Protein AF-A0A8J5JZ46-F1 (afdb_monomer_lite)

Sequence (317 aa):
ATTETTKSAGPQNNITETYVEKVLKADKGNDAQLTSWSIKDFTQKGDNYATVVTSVSVNFSLHGQNQSVSYVVKINPQRDLGKDFSDMFGAIFRKEAEFYEKIIPLLNSELTTLGLRQLRMAKWYYSFLEEGREMIFLEDLRPRGYQMFDRRKGMDVPHATLVLQELARMHAASRFLQARTPDQDLLDKFKTIKTDWLNCTDSGGQMFHNMISTHFSIAEELLHKVEGIVFSHNVTISISSKANQVLMWNSVYVLAALVGVAVADTIPYTPPRPSYNAPAPAGPAQYEFDWTMNDANSGNNYGHNEARTGYDTQGSY

InterPro domains:
  IPR004119 Ecdysteroid kinase-like [PF02958] (45-223)
  IPR011009 Protein kinase-like domain superfamily [SSF56112] (56-190)

Organism: Homarus americanus (NCBI:txid6706)

Radius of gyration: 27.36 Å; chains: 1; bounding box: 68×73×61 Å

Secondary structure (DSSP, 8-state):
--------SSGGGG--HHHHHHHHHHHH-TT-EEEEEEEEE---TTS-SSSEEEEEEEEEEETTEEEEEEEEEEE-------HHHHHHHHHHHHHHHHIIIIIHHHHHHHHHHTTPPPP--PPEEEEE--TT--EEEEE--GGGT-----TTS---HHHHHHHHHHHHHHHHHHHHHHHH-TTS-HHHHSHHHHS-TTSS-HHHHHHHHHHHHHHHHHHHHHHHTSTT----S--------S-----------TTHHHHHHHTS--S---PPP----PPPPSSS-EEEEEEEEEETTTTEEEEEEEEEETTEEEEE-

Foldseek 3Di:
DDPPAPPDPFLCNLDDPVVVLQLCCLPPNPQKDWDDKHKAADDDPPPDDQWRKTKMKTWIDHPNDIDIFMKIKTWGRLDPPDDLSLLLSLLVLVLVCCCQPPVQVQLQVLCVVVVHHGQPDWHWRDWDRDRSTTMTITHDCVVVVDDDDDPVVDDDPVVVVVVVVSVVSSVVSVVSSCVVCVVDDVCVVVVSVVCDQLRSGVVSNVVVVVVVVVVVVVVVVVVVVDPPDDDDDDPDPDDDDDDDDDDDDDDPDPVCVVVVVVVVPPDPDDDDDDDPPPPDPPDADWDWDKDWDDDPVVRDTDIKIWTDDRPDIDIDD

Structure (mmCIF, N/CA/C/O backbone):
data_AF-A0A8J5JZ46-F1
#
_entry.id   AF-A0A8J5JZ46-F1
#
loop_
_atom_site.group_PDB
_atom_site.id
_atom_site.type_symbol
_atom_site.label_atom_id
_atom_site.label_alt_id
_atom_site.label_comp_id
_atom_site.label_asym_id
_atom_site.label_entity_id
_atom_site.label_seq_id
_atom_site.pdbx_PDB_ins_code
_atom_site.Cartn_x
_atom_site.Cartn_y
_atom_site.Cartn_z
_atom_site.occupancy
_atom_site.B_iso_or_equiv
_atom_site.auth_seq_id
_atom_site.auth_comp_id
_atom_site.auth_asym_id
_atom_site.auth_atom_id
_atom_site.pdbx_PDB_model_num
ATOM 1 N N . ALA A 1 1 ? -16.448 2.159 29.495 1.00 32.72 1 ALA A N 1
ATOM 2 C CA . ALA A 1 1 ? -15.119 1.641 29.864 1.00 32.72 1 ALA A CA 1
ATOM 3 C C . ALA A 1 1 ? -14.096 2.467 29.107 1.00 32.72 1 ALA A C 1
ATOM 5 O O . ALA A 1 1 ? -14.179 2.546 27.891 1.00 32.72 1 ALA A O 1
ATOM 6 N N . THR A 1 2 ? -13.255 3.188 29.833 1.00 28.95 2 THR A N 1
ATOM 7 C CA . THR A 1 2 ? -12.208 4.068 29.307 1.00 28.95 2 THR A CA 1
ATOM 8 C C . THR A 1 2 ? -11.211 3.262 28.481 1.00 28.95 2 THR A C 1
ATOM 10 O O . THR A 1 2 ? -10.588 2.334 28.988 1.00 28.95 2 THR A O 1
ATOM 13 N N . THR A 1 3 ? -11.093 3.598 27.200 1.00 37.31 3 THR A N 1
ATOM 14 C CA . THR A 1 3 ? -10.086 3.086 26.270 1.00 37.31 3 THR A CA 1
ATOM 15 C C . THR A 1 3 ? -8.705 3.549 26.733 1.00 37.31 3 THR A C 1
ATOM 17 O O . THR A 1 3 ? -8.292 4.675 26.464 1.00 37.31 3 THR A O 1
ATOM 20 N N . GLU A 1 4 ? -7.977 2.687 27.445 1.00 35.16 4 GLU A N 1
ATOM 21 C CA . GLU A 1 4 ? -6.535 2.848 27.640 1.00 35.16 4 GLU A CA 1
ATOM 22 C C . GLU A 1 4 ? -5.838 2.647 26.292 1.00 35.16 4 GLU A C 1
ATOM 24 O O . GLU A 1 4 ? -5.424 1.558 25.903 1.00 35.16 4 GLU A O 1
ATOM 29 N N . THR A 1 5 ? -5.736 3.740 25.543 1.00 41.50 5 THR A N 1
ATOM 30 C CA . THR A 1 5 ? -4.749 3.879 24.481 1.00 41.50 5 THR A CA 1
ATOM 31 C C . THR A 1 5 ? -3.401 4.003 25.175 1.00 41.50 5 THR A C 1
ATOM 33 O O . THR A 1 5 ? -3.032 5.070 25.663 1.00 41.50 5 THR A O 1
ATOM 36 N N . THR A 1 6 ? -2.647 2.908 25.246 1.00 39.59 6 THR A N 1
ATOM 37 C CA . THR A 1 6 ? -1.201 2.980 25.463 1.00 39.59 6 THR A CA 1
ATOM 38 C C . THR A 1 6 ? -0.623 3.873 24.365 1.00 39.59 6 THR A C 1
ATOM 40 O O . THR A 1 6 ? -0.432 3.424 23.236 1.00 39.59 6 THR A O 1
ATOM 43 N N . LYS A 1 7 ? -0.430 5.164 24.667 1.00 40.19 7 LYS A N 1
ATOM 44 C CA . LYS A 1 7 ? 0.201 6.139 23.771 1.00 40.19 7 LYS A CA 1
ATOM 45 C C . LYS A 1 7 ? 1.630 5.678 23.514 1.00 40.19 7 LYS A C 1
ATOM 47 O O . LYS A 1 7 ? 2.512 5.891 24.342 1.00 40.19 7 LYS A O 1
ATOM 52 N N . SER A 1 8 ? 1.865 5.044 22.372 1.00 48.12 8 SER A N 1
ATOM 53 C CA . SER A 1 8 ? 3.215 4.814 21.866 1.00 48.12 8 SER A CA 1
ATOM 54 C C . SER A 1 8 ? 3.889 6.176 21.679 1.00 48.12 8 SER A C 1
ATOM 56 O O . SER A 1 8 ? 3.369 7.015 20.949 1.00 48.12 8 SER A O 1
ATOM 58 N N . ALA A 1 9 ? 5.022 6.457 22.316 1.00 57.00 9 ALA A N 1
ATOM 59 C CA . ALA A 1 9 ? 5.781 7.662 21.982 1.00 57.00 9 ALA A CA 1
ATOM 60 C C . ALA A 1 9 ? 6.294 7.535 20.530 1.00 57.00 9 ALA A C 1
ATOM 62 O O . ALA A 1 9 ? 7.138 6.688 20.254 1.00 57.00 9 ALA A O 1
ATOM 63 N N . GLY A 1 10 ? 5.756 8.319 19.586 1.00 78.25 10 GLY A N 1
ATOM 64 C CA . GLY A 1 10 ? 6.219 8.330 18.193 1.00 78.25 10 GLY A CA 1
ATOM 65 C C . GLY A 1 10 ? 5.134 8.618 17.144 1.00 78.25 10 GLY A C 1
ATOM 66 O O . GLY A 1 10 ? 3.977 8.860 17.501 1.00 78.25 10 GLY A O 1
ATOM 67 N N . PRO A 1 11 ? 5.483 8.552 15.841 1.00 85.81 11 PRO A N 1
ATOM 68 C CA . PRO A 1 11 ? 4.588 8.878 14.719 1.00 85.81 11 PRO A CA 1
ATOM 69 C C . PRO A 1 11 ? 3.286 8.067 14.667 1.00 85.81 11 PRO A C 1
ATOM 71 O O . PRO A 1 11 ? 2.311 8.483 14.046 1.00 85.81 11 PRO A O 1
ATOM 74 N N . GLN A 1 12 ? 3.249 6.918 15.347 1.00 87.81 12 GLN A N 1
ATOM 75 C CA . GLN A 1 12 ? 2.067 6.067 15.495 1.00 87.81 12 GLN A CA 1
ATOM 76 C C . GLN A 1 12 ? 0.886 6.783 16.177 1.00 87.81 12 GLN A C 1
ATOM 78 O O . GLN A 1 12 ? -0.260 6.456 15.881 1.00 87.81 12 GLN A O 1
ATOM 83 N N . ASN A 1 13 ? 1.137 7.816 16.994 1.00 86.50 13 ASN A N 1
ATOM 84 C CA . ASN A 1 13 ? 0.082 8.638 17.606 1.00 86.50 13 ASN A CA 1
ATOM 85 C C . ASN A 1 13 ? -0.760 9.426 16.592 1.00 86.50 13 ASN A C 1
ATOM 87 O O . ASN A 1 13 ? -1.822 9.929 16.949 1.00 86.50 13 ASN A O 1
ATOM 91 N N . ASN A 1 14 ? -0.304 9.547 15.340 1.00 89.38 14 ASN A N 1
ATOM 92 C CA . ASN A 1 14 ? -1.099 10.162 14.279 1.00 89.38 14 ASN A CA 1
ATOM 93 C C . ASN A 1 14 ? -2.264 9.261 13.830 1.00 89.38 14 ASN A C 1
ATOM 95 O O . ASN A 1 14 ? -3.203 9.750 13.200 1.00 89.38 14 ASN A O 1
ATOM 99 N N . ILE A 1 15 ? -2.238 7.962 14.153 1.00 93.44 15 ILE A N 1
ATOM 100 C CA . ILE A 1 15 ? -3.370 7.065 13.914 1.00 93.44 15 ILE A CA 1
ATOM 101 C C . ILE A 1 15 ? -4.465 7.408 14.925 1.00 93.44 15 ILE A C 1
ATOM 103 O O . ILE A 1 15 ? -4.274 7.290 16.133 1.00 93.44 15 ILE A O 1
ATOM 107 N N . THR A 1 16 ? -5.626 7.822 14.421 1.00 94.56 16 THR A N 1
ATOM 108 C CA . THR A 1 16 ? -6.795 8.178 15.231 1.00 94.56 16 THR A CA 1
ATOM 109 C C . THR A 1 16 ? -7.941 7.213 14.973 1.00 94.56 16 THR A C 1
ATOM 111 O O . THR A 1 16 ? -8.017 6.601 13.905 1.00 94.56 16 THR A O 1
ATOM 114 N N . GLU A 1 17 ? -8.870 7.128 15.925 1.00 96.69 17 GLU A N 1
ATOM 115 C CA . GLU A 1 17 ? -10.090 6.326 15.793 1.00 96.69 17 GLU A CA 1
ATOM 116 C C . GLU A 1 17 ? -10.862 6.667 14.514 1.00 96.69 17 GLU A C 1
ATOM 118 O O . GLU A 1 17 ? -11.233 5.774 13.761 1.00 96.69 17 GLU A O 1
ATOM 123 N N . THR A 1 18 ? -10.971 7.956 14.182 1.00 95.75 18 THR A N 1
ATOM 124 C CA . THR A 1 18 ? -11.605 8.438 12.949 1.00 95.75 18 THR A CA 1
ATOM 125 C C . THR A 1 18 ? -11.002 7.818 11.685 1.00 95.75 18 THR A C 1
ATOM 127 O O . THR A 1 18 ? -11.726 7.503 10.740 1.00 95.75 18 THR A O 1
ATOM 130 N N . TYR A 1 19 ? -9.677 7.645 11.626 1.00 95.38 19 TYR A N 1
ATOM 131 C CA . TYR A 1 19 ? -9.030 7.001 10.478 1.00 95.38 19 TYR A CA 1
ATOM 132 C C . TYR A 1 19 ? -9.268 5.492 10.468 1.00 95.38 19 TYR A C 1
ATOM 134 O O . TYR A 1 19 ? -9.527 4.927 9.406 1.00 95.38 19 TYR A O 1
ATOM 142 N N . VAL A 1 20 ? -9.247 4.854 11.639 1.00 97.62 20 VAL A N 1
ATOM 143 C CA . VAL A 1 20 ? -9.544 3.423 11.780 1.00 97.62 20 VAL A CA 1
ATOM 144 C C . VAL A 1 20 ? -10.981 3.113 11.354 1.00 97.62 20 VAL A C 1
ATOM 146 O O . VAL A 1 20 ? -11.198 2.159 10.613 1.00 97.62 20 VAL A O 1
ATOM 149 N N . GLU A 1 21 ? -11.953 3.943 11.731 1.00 97.50 21 GLU A N 1
ATOM 150 C CA . GLU A 1 21 ? -13.345 3.801 11.294 1.00 97.50 21 GLU A CA 1
ATOM 151 C C . GLU A 1 21 ? -13.505 3.951 9.779 1.00 97.50 21 GLU A C 1
ATOM 153 O O . GLU A 1 21 ? -14.232 3.175 9.158 1.00 97.50 21 GLU A O 1
ATOM 158 N N . LYS A 1 22 ? -12.825 4.929 9.164 1.00 96.94 22 LYS A N 1
ATOM 159 C CA . LYS A 1 22 ? -12.844 5.108 7.702 1.00 96.94 22 LYS A CA 1
ATOM 160 C C . LYS A 1 22 ? -12.320 3.867 6.983 1.00 96.94 22 LYS A C 1
ATOM 162 O O . LYS A 1 22 ? -12.952 3.402 6.040 1.00 96.94 22 LYS A O 1
ATOM 167 N N . VAL A 1 23 ? -11.196 3.327 7.450 1.00 97.94 23 VAL A N 1
ATOM 168 C CA . VAL A 1 23 ? -10.578 2.110 6.904 1.00 97.94 23 VAL A CA 1
ATOM 169 C C . VAL A 1 23 ? -11.498 0.905 7.082 1.00 97.94 23 VAL A C 1
ATOM 171 O O . VAL A 1 23 ? -11.728 0.168 6.126 1.00 97.94 23 VAL A O 1
ATOM 174 N N . LEU A 1 24 ? -12.079 0.740 8.273 1.00 98.31 24 LEU A N 1
ATOM 175 C CA . LEU A 1 24 ? -13.012 -0.344 8.559 1.00 98.31 24 LEU A CA 1
ATOM 176 C C . LEU A 1 24 ? -14.225 -0.300 7.623 1.00 98.31 24 LEU A C 1
ATOM 178 O O . LEU A 1 24 ? -14.598 -1.326 7.060 1.00 98.31 24 LEU A O 1
ATOM 182 N N . LYS A 1 25 ? -14.814 0.881 7.417 1.00 97.56 25 LYS A N 1
ATOM 183 C CA . LYS A 1 25 ? -15.958 1.051 6.509 1.00 97.56 25 LYS A CA 1
ATOM 184 C C . LYS A 1 25 ? -15.580 0.829 5.046 1.00 97.56 25 LYS A C 1
ATOM 186 O O . LYS A 1 25 ? -16.376 0.259 4.306 1.00 97.56 25 LYS A O 1
ATOM 191 N N . ALA A 1 26 ? -14.375 1.225 4.635 1.00 97.00 26 ALA A N 1
ATOM 192 C CA . ALA A 1 26 ? -13.868 0.957 3.289 1.00 97.00 26 ALA A CA 1
ATOM 193 C C . ALA A 1 26 ? -13.673 -0.549 3.022 1.00 97.00 26 ALA A C 1
ATOM 195 O O . ALA A 1 26 ? -13.920 -1.009 1.911 1.00 97.00 26 ALA A O 1
ATOM 196 N N . ASP A 1 27 ? -13.261 -1.322 4.031 1.00 97.56 27 ASP A N 1
ATOM 197 C CA . ASP A 1 27 ? -13.064 -2.775 3.930 1.00 97.56 27 ASP A CA 1
ATOM 198 C C . ASP A 1 27 ? -14.376 -3.570 4.072 1.00 97.56 27 ASP A C 1
ATOM 200 O O . ASP A 1 27 ? -14.673 -4.456 3.271 1.00 97.56 27 ASP A O 1
ATOM 204 N N . LYS A 1 28 ? -15.169 -3.271 5.106 1.00 97.38 28 LYS A N 1
ATOM 205 C CA . LYS A 1 28 ? -16.308 -4.097 5.546 1.00 97.38 28 LYS A CA 1
ATOM 206 C C . LYS A 1 28 ? -17.680 -3.519 5.205 1.00 97.38 28 LYS A C 1
ATOM 208 O O . LYS A 1 28 ? -18.679 -4.210 5.386 1.00 97.38 28 LYS A O 1
ATOM 213 N N . GLY A 1 29 ? -17.736 -2.292 4.694 1.00 97.00 29 GLY A N 1
ATOM 214 C CA . GLY A 1 29 ? -18.974 -1.570 4.410 1.00 97.00 29 GLY A CA 1
ATOM 215 C C . GLY A 1 29 ? -19.445 -0.689 5.571 1.00 97.00 29 GLY A C 1
ATOM 216 O O . GLY A 1 29 ? -18.937 -0.753 6.690 1.00 97.00 29 GLY A O 1
ATOM 217 N N . ASN A 1 30 ? -20.440 0.156 5.294 1.00 96.88 30 ASN A N 1
ATOM 218 C CA . ASN A 1 30 ? -20.913 1.185 6.230 1.00 96.88 30 ASN A CA 1
ATOM 219 C C . ASN A 1 30 ? -21.602 0.633 7.488 1.00 96.88 30 ASN A C 1
ATOM 221 O O . ASN A 1 30 ? -21.673 1.348 8.487 1.00 96.88 30 ASN A O 1
ATOM 225 N N . ASP A 1 31 ? -22.068 -0.616 7.447 1.00 96.94 31 ASP A N 1
ATOM 226 C CA . ASP A 1 31 ? -22.746 -1.282 8.564 1.00 96.94 31 ASP A CA 1
ATOM 227 C C . ASP A 1 31 ? -21.772 -1.815 9.628 1.00 96.94 31 ASP A C 1
ATOM 229 O O . ASP A 1 31 ? -22.198 -2.246 10.701 1.00 96.94 31 ASP A O 1
ATOM 233 N N . ALA A 1 32 ? -20.462 -1.789 9.353 1.00 97.75 32 ALA A N 1
ATOM 234 C CA . ALA A 1 32 ? -19.444 -2.183 10.315 1.00 97.75 32 ALA A CA 1
ATOM 235 C C . ALA A 1 32 ? -19.298 -1.125 11.420 1.00 97.75 32 ALA A C 1
ATOM 237 O O . ALA A 1 32 ? -19.001 0.045 11.163 1.00 97.75 32 ALA A O 1
ATOM 238 N N . GLN A 1 33 ? -19.474 -1.557 12.666 1.00 97.44 33 GLN A N 1
ATOM 239 C CA . GLN A 1 33 ? -19.392 -0.714 13.854 1.00 97.44 33 GLN A CA 1
ATOM 240 C C . GLN A 1 33 ? -18.111 -1.019 14.621 1.00 97.44 33 GLN A C 1
ATOM 242 O O . GLN A 1 33 ? -17.915 -2.135 15.105 1.00 97.44 33 GLN A O 1
ATOM 247 N N . LEU A 1 34 ? -17.235 -0.024 14.734 1.00 98.06 34 LEU A N 1
ATOM 248 C CA . LEU A 1 34 ? -16.011 -0.143 15.513 1.00 98.06 34 LEU A CA 1
ATOM 249 C C . LEU A 1 34 ? -16.352 -0.343 16.996 1.00 98.06 34 LEU A C 1
ATOM 251 O O . LEU A 1 34 ? -17.121 0.425 17.566 1.00 98.06 34 LEU A O 1
ATOM 255 N N . THR A 1 35 ? -15.774 -1.368 17.625 1.00 97.50 35 THR A N 1
ATOM 256 C CA . THR A 1 35 ? -15.951 -1.621 19.067 1.00 97.50 35 THR A CA 1
ATOM 257 C C . THR A 1 35 ? -14.688 -1.321 19.863 1.00 97.50 35 THR A C 1
ATOM 259 O O . THR A 1 35 ? -14.760 -0.798 20.972 1.00 97.50 35 THR A O 1
ATOM 262 N N . SER A 1 36 ? -13.518 -1.656 19.319 1.00 97.94 36 SER A N 1
ATOM 263 C CA . SER A 1 36 ? -12.219 -1.308 19.898 1.00 97.94 36 SER A CA 1
ATOM 264 C C . SER A 1 36 ? -11.111 -1.445 18.862 1.00 97.94 36 SER A C 1
ATOM 266 O O . SER A 1 36 ? -11.250 -2.163 17.871 1.00 97.94 36 SER A O 1
ATOM 268 N N . TRP A 1 37 ? -9.982 -0.784 19.099 1.00 97.94 37 TRP A N 1
ATOM 269 C CA . TRP A 1 37 ? -8.791 -0.932 18.274 1.00 97.94 37 TRP A CA 1
ATOM 270 C C . TRP A 1 37 ? -7.523 -0.740 19.103 1.00 97.94 37 TRP A C 1
ATOM 272 O O . TRP A 1 37 ? -7.545 -0.160 20.188 1.00 97.94 37 TRP A O 1
ATOM 282 N N . SER A 1 38 ? -6.407 -1.264 18.604 1.00 95.88 38 SER A N 1
ATOM 283 C CA . SER A 1 38 ? -5.092 -1.053 19.208 1.00 95.88 38 SER A CA 1
ATOM 284 C C . SER A 1 38 ? -3.993 -1.103 18.158 1.00 95.88 38 SER A C 1
ATOM 286 O O . SER A 1 38 ? -4.100 -1.819 17.161 1.00 95.88 38 SER A O 1
ATOM 288 N N . ILE A 1 39 ? -2.920 -0.361 18.407 1.00 94.00 39 ILE A N 1
ATOM 289 C CA . ILE A 1 39 ? -1.695 -0.433 17.616 1.00 94.00 39 ILE A CA 1
ATOM 290 C C . ILE A 1 39 ? -0.849 -1.590 18.155 1.00 94.00 39 ILE A C 1
ATOM 292 O O . ILE A 1 39 ? -0.747 -1.792 19.366 1.00 94.00 39 ILE A O 1
ATOM 296 N N . LYS A 1 40 ? -0.281 -2.379 17.247 1.00 89.75 40 LYS A N 1
ATOM 297 C CA . LYS A 1 40 ? 0.596 -3.512 17.528 1.00 89.75 40 LYS A CA 1
ATOM 298 C C . LYS A 1 40 ? 1.889 -3.328 16.755 1.00 89.75 40 LYS A C 1
ATOM 300 O O . LYS A 1 40 ? 1.852 -3.139 15.534 1.00 89.75 40 LYS A O 1
ATOM 305 N N . ASP A 1 41 ? 3.007 -3.456 17.460 1.00 80.12 41 ASP A N 1
ATOM 306 C CA . ASP A 1 41 ? 4.325 -3.454 16.840 1.00 80.12 41 ASP A CA 1
ATOM 307 C C . ASP A 1 41 ? 4.387 -4.495 15.722 1.00 80.12 41 ASP A C 1
ATOM 309 O O . ASP A 1 41 ? 3.960 -5.642 15.872 1.00 80.12 41 ASP A O 1
ATOM 313 N N . PHE A 1 42 ? 4.870 -4.053 14.564 1.00 76.62 42 PHE A N 1
ATOM 314 C CA . PHE A 1 42 ? 4.868 -4.850 13.340 1.00 76.62 42 PHE A CA 1
ATOM 315 C C . PHE A 1 42 ? 6.270 -5.270 12.917 1.00 76.62 42 PHE A C 1
ATOM 317 O O . PHE A 1 42 ? 6.442 -6.346 12.353 1.00 76.62 42 PHE A O 1
ATOM 324 N N . THR A 1 43 ? 7.267 -4.430 13.190 1.00 72.38 43 THR A N 1
ATOM 325 C CA . THR A 1 43 ? 8.633 -4.620 12.703 1.00 72.38 43 THR A CA 1
ATOM 326 C C . THR A 1 43 ? 9.663 -4.656 13.807 1.00 72.38 43 THR A C 1
ATOM 328 O O . THR A 1 43 ? 9.542 -3.951 14.807 1.00 72.38 43 THR A O 1
ATOM 331 N N . GLN A 1 44 ? 10.728 -5.409 13.565 1.00 71.25 44 GLN A N 1
ATOM 332 C CA . GLN A 1 44 ? 11.935 -5.414 14.370 1.00 71.25 44 GLN A CA 1
ATOM 333 C C . GLN A 1 44 ? 12.883 -4.289 13.938 1.00 71.25 44 GLN A C 1
ATOM 335 O O . GLN A 1 44 ? 12.757 -3.676 12.870 1.00 71.25 44 GLN A O 1
ATOM 340 N N . LYS A 1 45 ? 13.873 -4.002 14.791 1.00 65.06 45 LYS A N 1
ATOM 341 C CA . LYS A 1 45 ? 14.904 -3.006 14.494 1.00 65.06 45 LYS A CA 1
ATOM 342 C C . LYS A 1 45 ? 15.623 -3.376 13.193 1.00 65.06 45 LYS A C 1
ATOM 344 O O . LYS A 1 45 ? 16.300 -4.395 13.115 1.00 65.06 45 LYS A O 1
ATOM 349 N N . GLY A 1 46 ? 15.533 -2.486 12.207 1.00 64.19 46 GLY A N 1
ATOM 350 C CA . GLY A 1 46 ? 16.211 -2.625 10.922 1.00 64.19 46 GLY A CA 1
ATOM 351 C C . GLY A 1 46 ? 15.338 -3.143 9.782 1.00 64.19 46 GLY A C 1
ATOM 352 O O . GLY A 1 46 ? 15.819 -3.108 8.654 1.00 64.19 46 GLY A O 1
ATOM 353 N N . ASP A 1 47 ? 14.089 -3.556 10.011 1.00 65.81 47 ASP A N 1
ATOM 354 C CA . ASP A 1 47 ? 13.195 -4.003 8.926 1.00 65.81 47 ASP A CA 1
ATOM 355 C C . ASP A 1 47 ? 12.801 -2.852 7.991 1.00 65.81 47 ASP A C 1
ATOM 357 O O . ASP A 1 47 ? 12.689 -3.049 6.783 1.00 65.81 47 ASP A O 1
ATOM 361 N N . ASN A 1 48 ? 12.665 -1.637 8.534 1.00 69.75 48 ASN A N 1
ATOM 362 C CA . ASN A 1 48 ? 12.306 -0.445 7.773 1.00 69.75 48 ASN A CA 1
ATOM 363 C C . ASN A 1 48 ? 13.397 0.623 7.836 1.00 69.75 48 ASN A C 1
ATOM 365 O O . ASN A 1 48 ? 13.870 0.991 8.912 1.00 69.75 48 ASN A O 1
ATOM 369 N N . TYR A 1 49 ? 13.736 1.171 6.671 1.00 61.28 49 TYR A N 1
ATOM 370 C CA . TYR A 1 49 ? 14.727 2.241 6.535 1.00 61.28 49 TYR A CA 1
ATOM 371 C C . TYR A 1 49 ? 14.076 3.623 6.376 1.00 61.28 49 TYR A C 1
ATOM 373 O O . TYR A 1 49 ? 14.474 4.585 7.043 1.00 61.28 49 TYR A O 1
ATOM 381 N N . ALA A 1 50 ? 13.052 3.699 5.519 1.00 68.56 50 ALA A N 1
ATOM 382 C CA . ALA A 1 50 ? 12.432 4.947 5.081 1.00 68.56 50 ALA A CA 1
ATOM 383 C C . ALA A 1 50 ? 11.207 5.359 5.913 1.00 68.56 50 ALA A C 1
ATOM 385 O O . ALA A 1 50 ? 11.032 6.538 6.189 1.00 68.56 50 ALA A O 1
ATOM 386 N N . THR A 1 51 ? 10.368 4.415 6.336 1.00 80.12 51 THR A N 1
ATOM 387 C CA . THR A 1 51 ? 9.077 4.708 6.980 1.00 80.12 51 THR A CA 1
ATOM 388 C C . THR A 1 51 ? 8.927 3.963 8.297 1.00 80.12 51 THR A C 1
ATOM 390 O O . THR A 1 51 ? 9.598 2.959 8.530 1.00 80.12 51 THR A O 1
ATOM 393 N N . VAL A 1 52 ? 8.016 4.416 9.156 1.00 86.00 52 VAL A N 1
ATOM 394 C CA . VAL A 1 52 ? 7.543 3.593 10.275 1.00 86.00 52 VAL A CA 1
ATOM 395 C C . VAL A 1 52 ? 6.440 2.686 9.743 1.00 86.00 52 VAL A C 1
ATOM 397 O O . VAL A 1 52 ? 5.547 3.156 9.043 1.00 86.00 52 VAL A O 1
ATOM 400 N N . VAL A 1 53 ? 6.499 1.390 10.047 1.00 90.25 53 VAL A N 1
ATOM 401 C CA . VAL A 1 53 ? 5.438 0.439 9.695 1.00 90.25 53 VAL A CA 1
ATOM 402 C C . VAL A 1 53 ? 4.921 -0.195 10.974 1.00 90.25 53 VAL A C 1
ATOM 404 O O . VAL A 1 53 ? 5.702 -0.674 11.794 1.00 90.25 53 VAL A O 1
ATOM 407 N N . THR A 1 54 ? 3.608 -0.161 11.159 1.00 92.12 54 THR A N 1
ATOM 408 C CA . THR A 1 54 ? 2.923 -0.747 12.315 1.00 92.12 54 THR A CA 1
ATOM 409 C C . THR A 1 54 ? 1.697 -1.534 11.862 1.00 92.12 54 THR A C 1
ATOM 411 O O . THR A 1 54 ? 1.320 -1.475 10.690 1.00 92.12 54 THR A O 1
ATOM 414 N N . SER A 1 55 ? 1.069 -2.273 12.774 1.00 93.69 55 SER A N 1
ATOM 415 C CA . SER A 1 55 ? -0.226 -2.899 12.518 1.00 93.69 55 SER A CA 1
ATOM 416 C C . SER A 1 55 ? -1.293 -2.352 13.448 1.00 93.69 55 SER A C 1
ATOM 418 O O . SER A 1 55 ? -1.033 -2.050 14.607 1.00 93.69 55 SER A O 1
ATOM 420 N N . VAL A 1 56 ? -2.509 -2.222 12.935 1.00 96.62 56 VAL A N 1
ATOM 421 C CA . VAL A 1 56 ? -3.685 -1.824 13.704 1.00 96.62 56 VAL A CA 1
ATOM 422 C C . VAL A 1 56 ? -4.602 -3.031 13.785 1.00 96.62 56 VAL A C 1
ATOM 424 O O . VAL A 1 56 ? -5.032 -3.558 12.762 1.00 96.62 56 VAL A O 1
ATOM 427 N N . SER A 1 57 ? -4.864 -3.500 15.000 1.00 97.00 57 SER A N 1
ATOM 428 C CA . SER A 1 57 ? -5.847 -4.545 15.279 1.00 97.00 57 SER A CA 1
ATOM 429 C C . SER A 1 57 ? -7.183 -3.884 15.577 1.00 97.00 57 SER A C 1
ATOM 431 O O . SER A 1 57 ? -7.253 -3.030 16.460 1.00 97.00 57 SER A O 1
ATOM 433 N N . VAL A 1 58 ? -8.232 -4.296 14.876 1.00 98.31 58 VAL A N 1
ATOM 434 C CA . VAL A 1 58 ? -9.568 -3.701 14.939 1.00 98.31 58 VAL A CA 1
ATOM 435 C C . VAL A 1 58 ? -10.58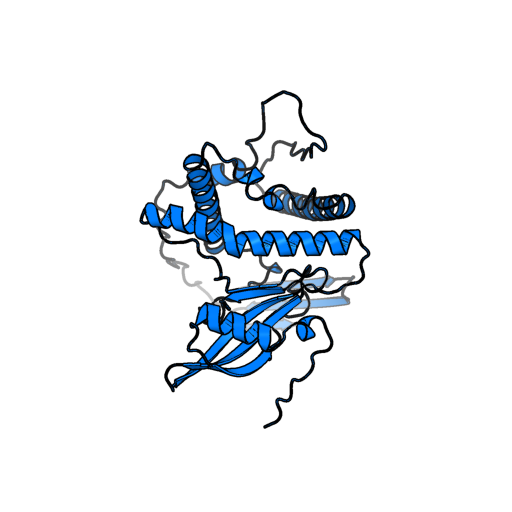3 -4.772 15.304 1.00 98.31 58 VAL A C 1
ATOM 437 O O . VAL A 1 58 ? -10.659 -5.802 14.638 1.00 98.31 58 VAL A O 1
ATOM 440 N N . ASN A 1 59 ? -11.377 -4.510 16.339 1.00 98.38 59 ASN A N 1
ATOM 441 C CA . ASN A 1 59 ? -12.540 -5.309 16.688 1.00 98.38 59 ASN A CA 1
ATOM 442 C C . ASN A 1 59 ? -13.822 -4.590 16.256 1.00 98.38 59 ASN A C 1
ATOM 444 O O . ASN A 1 59 ? -14.033 -3.398 16.483 1.00 98.38 59 ASN A O 1
ATOM 448 N N . PHE A 1 60 ? -14.640 -5.383 15.595 1.00 98.44 60 PHE A N 1
ATOM 449 C CA . PHE A 1 60 ? -15.872 -5.129 14.879 1.00 98.44 60 PHE A CA 1
ATOM 450 C C . PHE A 1 60 ? -17.195 -5.585 15.466 1.00 98.44 60 PHE A C 1
ATOM 452 O O . PHE A 1 60 ? -17.189 -6.673 16.032 1.00 98.44 60 PHE A O 1
ATOM 459 N N . SER A 1 61 ? -18.318 -4.923 15.204 1.00 97.88 61 SER A N 1
ATOM 460 C CA . SER A 1 61 ? -19.608 -5.611 15.054 1.00 97.88 61 SER A CA 1
ATOM 461 C C . SER A 1 61 ? -20.137 -5.411 13.635 1.00 97.88 61 SER A C 1
ATOM 463 O O . SER A 1 61 ? -20.124 -4.292 13.123 1.00 97.88 61 SER A O 1
ATOM 465 N N . LEU A 1 62 ? -20.578 -6.484 12.980 1.00 97.44 62 LEU A N 1
ATOM 466 C CA . LEU A 1 62 ? -21.221 -6.444 11.666 1.00 97.44 62 LEU A CA 1
ATOM 467 C C . LEU A 1 62 ? -22.403 -7.413 11.665 1.00 97.44 62 LEU A C 1
ATOM 469 O O . LEU A 1 62 ? -22.240 -8.596 11.960 1.00 97.44 62 LEU A O 1
ATOM 473 N N . HIS A 1 63 ? -23.602 -6.906 11.370 1.00 95.19 63 HIS A N 1
ATOM 474 C CA . HIS A 1 63 ? -24.854 -7.678 11.425 1.00 95.19 63 HIS A CA 1
ATOM 475 C C . HIS A 1 63 ? -25.056 -8.427 12.760 1.00 95.19 63 HIS A C 1
ATOM 477 O O . HIS A 1 63 ? -25.502 -9.573 12.791 1.00 95.19 63 HIS A O 1
ATOM 483 N N . GLY A 1 64 ? -24.684 -7.785 13.873 1.00 92.00 64 GLY A N 1
ATOM 484 C CA . GLY A 1 64 ? -24.790 -8.354 15.220 1.00 92.00 64 GLY A CA 1
ATOM 485 C C . GLY A 1 64 ? -23.719 -9.394 15.570 1.00 92.00 64 GLY A C 1
ATOM 486 O O . GLY A 1 64 ? -23.766 -9.955 16.662 1.00 92.00 64 GLY A O 1
ATOM 487 N N . GLN A 1 65 ? -22.755 -9.655 14.681 1.00 96.69 65 GLN A N 1
ATOM 488 C CA . GLN A 1 65 ? -21.638 -10.561 14.938 1.00 96.69 65 GLN A CA 1
ATOM 489 C C . GLN A 1 65 ? -20.358 -9.791 15.234 1.00 96.69 65 GLN A C 1
ATOM 491 O O . GLN A 1 65 ? -19.956 -8.916 14.466 1.00 96.69 65 GLN A O 1
ATOM 496 N N . ASN A 1 66 ? -19.682 -10.178 16.314 1.00 97.44 66 ASN A N 1
ATOM 497 C CA . ASN A 1 66 ? -18.379 -9.624 16.649 1.00 97.44 66 ASN A CA 1
ATOM 498 C C . ASN A 1 66 ? -17.286 -10.273 15.797 1.00 97.44 66 ASN A C 1
ATOM 500 O O . ASN A 1 66 ? -17.200 -11.498 15.711 1.00 97.44 66 ASN A O 1
ATOM 504 N N . GLN A 1 67 ? -16.444 -9.447 15.184 1.00 97.88 67 GLN A N 1
ATOM 505 C CA . GLN A 1 67 ? -15.365 -9.876 14.293 1.00 97.88 67 GLN A CA 1
ATOM 506 C C . GLN A 1 67 ? -14.084 -9.095 14.582 1.00 97.88 67 GLN A C 1
ATOM 508 O O . GLN A 1 67 ? -14.105 -8.085 15.284 1.00 97.88 67 GLN A O 1
ATOM 513 N N . SER A 1 68 ? -12.960 -9.546 14.029 1.00 97.19 68 SER A N 1
ATOM 514 C CA . SER A 1 68 ? -11.693 -8.826 14.107 1.00 97.19 68 SER A CA 1
ATOM 515 C C . SER A 1 68 ? -10.964 -8.827 12.767 1.00 97.19 68 SER A C 1
ATOM 517 O O . SER A 1 68 ? -11.131 -9.719 11.935 1.00 97.19 68 SER A O 1
ATOM 519 N N . VAL A 1 69 ? -10.175 -7.783 12.541 1.00 97.81 69 VAL A N 1
ATOM 520 C CA . VAL A 1 69 ? -9.348 -7.603 11.346 1.00 97.81 69 VAL A CA 1
ATOM 521 C C . VAL A 1 69 ? -8.082 -6.841 11.723 1.00 97.81 69 VAL A C 1
ATOM 523 O O . VAL A 1 69 ? -8.071 -6.080 12.692 1.00 97.81 69 VAL A O 1
ATOM 526 N N . SER A 1 70 ? -6.999 -7.058 10.978 1.00 97.00 70 SER A N 1
ATOM 527 C CA . SER A 1 70 ? -5.774 -6.279 11.127 1.00 97.00 70 SER A CA 1
ATOM 528 C C . SER A 1 70 ? -5.402 -5.582 9.825 1.00 97.00 70 SER A C 1
ATOM 530 O O . SER A 1 70 ? -5.582 -6.130 8.737 1.00 97.00 70 SER A O 1
ATOM 532 N N . TYR A 1 71 ? -4.876 -4.368 9.962 1.00 97.69 71 TYR A N 1
ATOM 533 C CA . TYR A 1 71 ? -4.378 -3.540 8.873 1.00 97.69 71 TYR A CA 1
ATOM 534 C C . TYR A 1 71 ? -2.906 -3.219 9.098 1.00 97.69 71 TYR A C 1
ATOM 536 O O . TYR A 1 71 ? -2.485 -3.011 10.237 1.00 97.69 71 TYR A O 1
ATOM 544 N N . VAL A 1 72 ? -2.131 -3.131 8.021 1.00 96.44 72 VAL A N 1
ATOM 545 C CA . VAL A 1 72 ? -0.755 -2.620 8.058 1.00 96.44 72 VAL A CA 1
ATOM 546 C C . VAL A 1 72 ? -0.780 -1.140 7.719 1.00 96.44 72 VAL A C 1
ATOM 548 O O . VAL A 1 72 ? -1.441 -0.729 6.769 1.00 96.44 72 VAL A O 1
ATOM 551 N N . VAL A 1 73 ? -0.052 -0.335 8.487 1.00 96.00 73 VAL A N 1
ATOM 552 C CA . VAL A 1 73 ? 0.002 1.115 8.304 1.00 96.00 73 VAL A CA 1
ATOM 553 C C . VAL A 1 73 ? 1.441 1.543 8.097 1.00 96.00 73 VAL A C 1
ATOM 555 O O . VAL A 1 73 ? 2.287 1.345 8.971 1.00 96.00 73 VAL A O 1
ATOM 558 N N . LYS A 1 74 ? 1.712 2.150 6.943 1.00 94.81 74 LYS A N 1
ATOM 559 C CA . LYS A 1 74 ? 2.956 2.883 6.690 1.00 94.81 74 LYS A CA 1
ATOM 560 C C . LYS A 1 74 ? 2.754 4.328 7.114 1.00 94.81 74 LYS A C 1
ATOM 562 O O . LYS A 1 74 ? 1.749 4.916 6.738 1.00 94.81 74 LYS A O 1
ATOM 567 N N . ILE A 1 75 ? 3.687 4.884 7.877 1.00 92.31 75 ILE A N 1
ATOM 568 C CA . ILE A 1 75 ? 3.578 6.209 8.497 1.00 92.31 75 ILE A CA 1
ATOM 569 C C . ILE A 1 75 ? 4.857 6.994 8.216 1.00 92.31 75 ILE A C 1
ATOM 571 O O . ILE A 1 75 ? 5.964 6.440 8.303 1.00 92.31 75 ILE A O 1
ATOM 575 N N . ASN A 1 76 ? 4.709 8.281 7.895 1.00 90.88 76 ASN A N 1
ATOM 576 C CA . ASN A 1 76 ? 5.833 9.202 7.818 1.00 90.88 76 ASN A CA 1
ATOM 577 C C . ASN A 1 76 ? 6.619 9.140 9.142 1.00 90.88 76 ASN A C 1
ATOM 579 O O . ASN A 1 76 ? 6.024 9.229 10.219 1.00 90.88 76 ASN A O 1
ATOM 583 N N . PRO A 1 77 ? 7.948 8.950 9.105 1.00 85.38 77 PRO A N 1
ATOM 584 C CA . PRO A 1 77 ? 8.732 8.790 10.321 1.00 85.38 77 PRO A CA 1
ATOM 585 C C . PRO A 1 77 ? 8.896 10.091 11.130 1.00 85.38 77 PRO A C 1
ATOM 587 O O . PRO A 1 77 ? 9.466 10.030 12.216 1.00 85.38 77 PRO A O 1
ATOM 590 N N . GLN A 1 78 ? 8.431 11.240 10.620 1.00 85.81 78 GLN A N 1
ATOM 591 C CA . GLN A 1 78 ? 8.515 12.573 11.236 1.00 85.81 78 GLN A CA 1
ATOM 592 C C . GLN A 1 78 ? 9.934 12.930 11.701 1.00 85.81 78 GLN A C 1
ATOM 594 O O . GLN A 1 78 ? 10.131 13.538 12.752 1.00 85.81 78 GLN A O 1
ATOM 599 N N . ARG A 1 79 ? 10.944 12.498 10.936 1.00 80.38 79 ARG A N 1
ATOM 600 C CA . ARG A 1 79 ? 12.346 12.792 11.240 1.00 80.38 79 ARG A CA 1
ATOM 601 C C . ARG A 1 79 ? 12.663 14.214 10.799 1.00 80.38 79 ARG A C 1
ATOM 603 O O . ARG A 1 79 ? 12.394 14.570 9.655 1.00 80.38 79 ARG A O 1
ATOM 610 N N . ASP A 1 80 ? 13.302 14.973 11.677 1.00 79.19 80 ASP A N 1
ATOM 611 C CA . ASP A 1 80 ? 13.875 16.266 11.321 1.00 79.19 80 ASP A CA 1
ATOM 612 C C . ASP A 1 80 ? 15.207 16.049 10.588 1.00 79.19 80 ASP A C 1
ATOM 614 O O . ASP A 1 80 ? 16.261 15.869 11.197 1.00 79.19 80 ASP A O 1
ATOM 618 N N . LEU A 1 81 ? 15.126 15.940 9.262 1.00 76.94 81 LEU A N 1
ATOM 619 C CA . LEU A 1 81 ? 16.268 15.739 8.361 1.00 76.94 81 LEU A CA 1
ATOM 620 C C . LEU A 1 81 ? 16.453 16.930 7.407 1.00 76.94 81 LEU A C 1
ATOM 622 O O . LEU A 1 81 ? 17.176 16.827 6.418 1.00 76.94 81 LEU A O 1
ATOM 626 N N . GLY A 1 82 ? 15.793 18.056 7.688 1.00 82.00 82 GLY A N 1
ATOM 627 C CA . GLY A 1 82 ? 15.728 19.207 6.792 1.00 82.00 82 GLY A CA 1
ATOM 628 C C . GLY A 1 82 ? 14.651 19.092 5.706 1.00 82.00 82 GLY A C 1
ATOM 629 O O . GLY A 1 82 ? 14.045 18.039 5.481 1.00 82.00 82 GLY A O 1
ATOM 630 N N . LYS A 1 83 ? 14.401 20.221 5.032 1.00 81.81 83 LYS A N 1
ATOM 631 C CA . LYS A 1 83 ? 13.276 20.388 4.102 1.00 81.81 83 LYS A CA 1
ATOM 632 C C . LYS A 1 83 ? 13.332 19.422 2.915 1.00 81.81 83 LYS A C 1
ATOM 634 O O . LYS A 1 83 ? 12.329 18.784 2.625 1.00 81.81 83 LYS A O 1
ATOM 639 N N . ASP A 1 84 ? 14.493 19.253 2.285 1.00 78.75 84 ASP A N 1
ATOM 640 C CA . ASP A 1 84 ? 14.624 18.413 1.084 1.00 78.75 84 ASP A CA 1
ATOM 641 C C . ASP A 1 84 ? 14.292 16.939 1.356 1.00 78.75 84 ASP A C 1
ATOM 643 O O . ASP A 1 84 ? 13.683 16.264 0.524 1.00 78.75 84 ASP A O 1
ATOM 647 N N . PHE A 1 85 ? 14.645 16.438 2.544 1.00 78.00 85 PHE A N 1
ATOM 648 C CA . PHE A 1 85 ? 14.277 15.091 2.978 1.00 78.00 85 PHE A CA 1
ATOM 649 C C . PHE A 1 85 ? 12.785 14.982 3.290 1.00 78.00 85 PHE A C 1
ATOM 651 O O . PHE A 1 85 ? 12.161 13.992 2.913 1.00 78.00 85 PHE A O 1
ATOM 658 N N . SER A 1 86 ? 12.205 15.989 3.949 1.00 82.19 86 SER A N 1
ATOM 659 C CA . SER A 1 86 ? 10.760 16.046 4.200 1.00 82.19 86 SER A CA 1
ATOM 660 C C . SER A 1 86 ? 9.966 16.034 2.889 1.00 82.19 86 SER A C 1
ATOM 662 O O . SER A 1 86 ? 9.072 15.202 2.716 1.00 82.19 86 SER A O 1
ATOM 664 N N . ASP A 1 87 ? 10.357 16.873 1.925 1.00 82.12 87 ASP A N 1
ATOM 665 C CA . ASP A 1 87 ? 9.758 16.946 0.589 1.00 82.12 87 ASP A CA 1
ATOM 666 C C . ASP A 1 87 ? 9.871 15.597 -0.144 1.00 82.12 87 ASP A C 1
ATOM 668 O O . ASP A 1 87 ? 8.903 15.131 -0.757 1.00 82.12 87 ASP A O 1
ATOM 672 N N . MET A 1 88 ? 11.028 14.929 -0.038 1.00 79.50 88 MET A N 1
ATOM 673 C CA . MET A 1 88 ? 11.252 13.592 -0.590 1.00 79.50 88 MET A CA 1
ATOM 674 C C . MET A 1 88 ? 10.302 12.554 0.026 1.00 79.50 88 MET A C 1
ATOM 676 O O . MET A 1 88 ? 9.651 11.817 -0.717 1.00 79.50 88 MET A O 1
ATOM 680 N N . PHE A 1 89 ? 10.177 12.488 1.356 1.00 80.88 89 PHE A N 1
ATOM 681 C CA . PHE A 1 89 ? 9.240 11.562 2.005 1.00 80.88 89 PHE A CA 1
ATOM 682 C C . PHE A 1 89 ? 7.794 11.849 1.593 1.00 80.88 89 PHE A C 1
ATOM 684 O O . PHE A 1 89 ? 7.079 10.923 1.206 1.00 80.88 89 PHE A O 1
ATOM 691 N N . GLY A 1 90 ? 7.385 13.119 1.569 1.00 85.56 90 GLY A N 1
ATOM 692 C CA . GLY A 1 90 ? 6.057 13.512 1.101 1.00 85.56 90 GLY A CA 1
ATOM 693 C C . GLY A 1 90 ? 5.801 13.121 -0.361 1.00 85.56 90 GLY A C 1
ATOM 694 O O . GLY A 1 90 ? 4.695 12.711 -0.720 1.00 85.56 90 GLY A O 1
ATOM 695 N N . ALA A 1 91 ? 6.807 13.198 -1.238 1.00 84.44 91 ALA A N 1
ATOM 696 C CA . ALA A 1 91 ? 6.699 12.718 -2.618 1.00 84.44 91 ALA A CA 1
ATOM 697 C C . ALA A 1 91 ? 6.529 11.189 -2.693 1.00 84.44 91 ALA A C 1
ATOM 699 O O . ALA A 1 91 ? 5.666 10.710 -3.431 1.00 84.44 91 ALA A O 1
ATOM 700 N N . ILE A 1 92 ? 7.289 10.429 -1.897 1.00 85.25 92 ILE A N 1
ATOM 701 C CA . ILE A 1 92 ? 7.213 8.959 -1.844 1.00 85.25 92 ILE A CA 1
ATOM 702 C C . ILE A 1 92 ? 5.821 8.501 -1.395 1.00 85.25 92 ILE A C 1
ATOM 704 O O . ILE A 1 92 ? 5.210 7.669 -2.064 1.00 85.25 92 ILE A O 1
ATOM 708 N N . PHE A 1 93 ? 5.288 9.076 -0.313 1.00 90.81 93 PHE A N 1
ATOM 709 C CA . PHE A 1 93 ? 3.958 8.722 0.193 1.00 90.81 93 PHE A CA 1
ATOM 710 C C . PHE A 1 93 ? 2.849 9.047 -0.808 1.00 90.81 93 PHE A C 1
ATOM 712 O O . PHE A 1 93 ? 1.968 8.219 -1.035 1.00 90.81 93 PHE A O 1
ATOM 719 N N . ARG A 1 94 ? 2.901 10.221 -1.450 1.00 90.75 94 ARG A N 1
ATOM 720 C CA . ARG A 1 94 ? 1.922 10.597 -2.484 1.00 90.75 94 ARG A CA 1
ATOM 721 C C . ARG A 1 94 ? 1.971 9.658 -3.687 1.00 90.75 94 ARG A C 1
ATOM 723 O O . ARG A 1 94 ? 0.920 9.270 -4.188 1.00 90.75 94 ARG A O 1
ATOM 730 N N . LYS A 1 95 ? 3.172 9.267 -4.122 1.00 90.56 95 LYS A N 1
ATOM 731 C CA . LYS A 1 95 ? 3.364 8.324 -5.231 1.00 90.56 95 LYS A CA 1
ATOM 732 C C . LYS A 1 95 ? 2.847 6.930 -4.883 1.00 90.56 95 LYS A C 1
ATOM 734 O O . LYS A 1 95 ? 2.133 6.331 -5.682 1.00 90.56 95 LYS A O 1
ATOM 739 N N . GLU A 1 96 ? 3.170 6.425 -3.693 1.00 93.00 96 GLU A N 1
ATOM 740 C CA . GLU A 1 96 ? 2.688 5.120 -3.235 1.00 93.00 96 GLU A CA 1
ATOM 741 C C . GLU A 1 96 ? 1.158 5.108 -3.089 1.00 93.00 96 GLU A C 1
ATOM 743 O O . GLU A 1 96 ? 0.505 4.185 -3.576 1.00 93.00 96 GLU A O 1
ATOM 748 N N . ALA A 1 97 ? 0.572 6.153 -2.501 1.00 94.50 97 ALA A N 1
ATOM 749 C CA . ALA A 1 97 ? -0.876 6.289 -2.388 1.00 94.50 97 ALA A CA 1
ATOM 750 C C . ALA A 1 97 ? -1.561 6.336 -3.762 1.00 94.50 97 ALA A C 1
ATOM 752 O O . ALA A 1 97 ? -2.480 5.560 -3.999 1.00 94.50 97 ALA A O 1
ATOM 753 N N . GLU A 1 98 ? -1.082 7.168 -4.697 1.00 94.19 98 GLU A N 1
ATOM 754 C CA . GLU A 1 98 ? -1.653 7.246 -6.049 1.00 94.19 98 GLU A CA 1
ATOM 755 C C . GLU A 1 98 ? -1.530 5.915 -6.809 1.00 94.19 98 GLU A C 1
ATOM 757 O O . GLU A 1 98 ? -2.449 5.523 -7.537 1.00 94.19 98 GLU A O 1
ATOM 762 N N . PHE A 1 99 ? -0.432 5.184 -6.601 1.00 94.44 99 PHE A N 1
ATOM 763 C CA . PHE A 1 99 ? -0.249 3.863 -7.187 1.00 94.44 99 PHE A CA 1
ATOM 764 C C . PHE A 1 99 ? -1.316 2.872 -6.727 1.00 94.44 99 PHE A C 1
ATOM 766 O O . PHE A 1 99 ? -1.983 2.254 -7.560 1.00 94.44 99 PHE A O 1
ATOM 773 N N . TYR A 1 100 ? -1.513 2.749 -5.418 1.00 96.31 100 TYR A N 1
ATOM 774 C CA . TYR A 1 100 ? -2.497 1.828 -4.864 1.00 96.31 100 TYR A CA 1
ATOM 775 C C . TYR A 1 100 ? -3.945 2.262 -5.120 1.00 96.31 100 TYR A C 1
ATOM 777 O O . TYR A 1 100 ? -4.766 1.433 -5.507 1.00 96.31 100 TYR A O 1
ATOM 785 N N . GLU A 1 101 ? -4.256 3.541 -4.917 1.00 95.44 101 GLU A N 1
ATOM 786 C CA . GLU A 1 101 ? -5.617 4.079 -4.997 1.00 95.44 101 GLU A CA 1
ATOM 787 C C . GLU A 1 101 ? -6.126 4.152 -6.438 1.00 95.44 101 GLU A C 1
ATOM 789 O O . GLU A 1 101 ? -7.285 3.836 -6.701 1.00 95.44 101 GLU A O 1
ATOM 794 N N . LYS A 1 102 ? -5.282 4.584 -7.385 1.00 94.75 102 LYS A N 1
ATOM 795 C CA . LYS A 1 102 ? -5.734 4.924 -8.744 1.00 94.75 102 LYS A CA 1
ATOM 796 C C . LYS A 1 102 ? -5.173 3.996 -9.809 1.00 94.75 102 LYS A C 1
ATOM 798 O O . LYS A 1 102 ? -5.911 3.574 -10.697 1.00 94.75 102 LYS A O 1
ATOM 803 N N . ILE A 1 103 ? -3.881 3.679 -9.752 1.00 94.94 103 ILE A N 1
ATOM 804 C CA . ILE A 1 103 ? -3.207 2.960 -10.844 1.00 94.94 103 ILE A CA 1
ATOM 805 C C . ILE A 1 103 ? -3.533 1.465 -10.795 1.00 94.94 103 ILE A C 1
ATOM 807 O O . ILE A 1 103 ? -3.963 0.908 -11.804 1.00 94.94 103 ILE A O 1
ATOM 811 N N . ILE A 1 104 ? -3.387 0.812 -9.638 1.00 96.19 104 ILE A N 1
ATOM 812 C CA . ILE A 1 104 ? -3.664 -0.624 -9.488 1.00 96.19 104 ILE A CA 1
ATOM 813 C C . ILE A 1 104 ? -5.084 -1.005 -9.949 1.00 96.19 104 ILE A C 1
ATOM 815 O O . ILE A 1 104 ? -5.195 -1.966 -10.715 1.00 96.19 104 ILE A O 1
ATOM 819 N N . PRO A 1 105 ? -6.163 -0.280 -9.582 1.00 96.31 105 PRO A N 1
ATOM 820 C CA . PRO A 1 105 ? -7.503 -0.575 -10.090 1.00 96.31 105 PRO A CA 1
ATOM 821 C C . PRO A 1 105 ? -7.611 -0.519 -11.617 1.00 96.31 105 PRO A C 1
ATOM 823 O O . PRO A 1 105 ? -8.237 -1.396 -12.211 1.00 96.31 105 PRO A O 1
ATOM 826 N N . LEU A 1 106 ? -6.957 0.451 -12.267 1.00 95.75 106 LEU A N 1
ATOM 827 C CA . LEU A 1 106 ? -6.943 0.550 -13.730 1.00 95.75 106 LEU A CA 1
ATOM 828 C C . LEU A 1 106 ? -6.201 -0.629 -14.367 1.00 95.75 106 LEU A C 1
ATOM 830 O O . LEU A 1 106 ? -6.723 -1.254 -15.288 1.00 95.75 106 LEU A O 1
ATOM 834 N N . LEU A 1 107 ? -5.029 -0.995 -13.840 1.00 96.50 107 LEU A N 1
ATOM 835 C CA . LEU A 1 107 ? -4.280 -2.161 -14.323 1.00 96.50 107 LEU A CA 1
ATOM 836 C C . LEU A 1 107 ? -5.076 -3.460 -14.144 1.00 96.50 107 LEU A C 1
ATOM 838 O O . LEU A 1 107 ? -5.119 -4.306 -15.036 1.00 96.50 107 LEU A O 1
ATOM 842 N N . ASN A 1 108 ? -5.740 -3.617 -12.999 1.00 97.44 108 ASN A N 1
ATOM 843 C CA . ASN A 1 108 ? -6.579 -4.777 -12.718 1.00 97.44 108 ASN A CA 1
ATOM 844 C C . ASN A 1 108 ? -7.829 -4.826 -13.604 1.00 97.44 108 ASN A C 1
ATOM 846 O O . ASN A 1 108 ? -8.261 -5.924 -13.956 1.00 97.44 108 ASN A O 1
ATOM 850 N N . SER A 1 109 ? -8.387 -3.679 -13.998 1.00 96.00 109 SER A N 1
ATOM 851 C CA . SER A 1 109 ? -9.491 -3.601 -14.963 1.00 96.00 109 SER A CA 1
ATOM 852 C C . SER A 1 109 ? -9.079 -4.131 -16.339 1.00 96.00 109 SER A C 1
ATOM 854 O O . SER A 1 109 ? -9.812 -4.921 -16.941 1.00 96.00 109 SER A O 1
ATOM 856 N N . GLU A 1 110 ? -7.880 -3.776 -16.812 1.00 95.31 110 GLU A N 1
ATOM 857 C CA . GLU A 1 110 ? -7.329 -4.312 -18.065 1.00 95.31 110 GLU A CA 1
ATOM 858 C C . GLU A 1 110 ? -7.158 -5.832 -17.999 1.00 95.31 110 GLU A C 1
ATOM 860 O O . GLU A 1 110 ? -7.631 -6.559 -18.873 1.00 95.31 110 GLU A O 1
ATOM 865 N N . LEU A 1 111 ? -6.553 -6.335 -16.919 1.00 96.12 111 LEU A N 1
ATOM 866 C CA . LEU A 1 111 ? -6.374 -7.775 -16.720 1.00 96.12 111 LEU A CA 1
ATOM 867 C C . LEU A 1 111 ? -7.717 -8.515 -16.659 1.00 96.12 111 LEU A C 1
ATOM 869 O O . LEU A 1 111 ? -7.880 -9.541 -17.316 1.00 96.12 111 LEU A O 1
ATOM 873 N N . THR A 1 112 ? -8.692 -7.972 -15.927 1.00 96.25 112 THR A N 1
ATOM 874 C CA . THR A 1 112 ? -10.020 -8.585 -15.772 1.00 96.25 112 THR A CA 1
ATOM 875 C C . THR A 1 112 ? -10.773 -8.629 -17.103 1.00 96.25 112 THR A C 1
ATOM 877 O O . THR A 1 112 ? -11.392 -9.642 -17.418 1.00 96.25 112 THR A O 1
ATOM 880 N N . THR A 1 113 ? -10.667 -7.581 -17.928 1.00 94.75 113 THR A N 1
ATOM 881 C CA . THR A 1 113 ? -11.268 -7.539 -19.276 1.00 94.75 113 THR A CA 1
ATOM 882 C C . THR A 1 113 ? -10.721 -8.641 -20.186 1.00 94.75 113 THR A C 1
ATOM 884 O O . THR A 1 113 ? -11.435 -9.154 -21.043 1.00 94.75 113 THR A O 1
ATOM 887 N N . LEU A 1 114 ? -9.463 -9.039 -19.984 1.00 92.88 114 LEU A N 1
ATOM 888 C CA . LEU A 1 114 ? -8.815 -10.141 -20.700 1.00 92.88 114 LEU A CA 1
ATOM 889 C C . LEU A 1 114 ? -9.092 -11.521 -20.071 1.00 92.88 114 LEU A C 1
ATOM 891 O O . LEU A 1 114 ? -8.493 -12.511 -20.483 1.00 92.88 114 LEU A O 1
ATOM 895 N N . GLY A 1 115 ? -9.951 -11.602 -19.049 1.00 95.88 115 GLY A N 1
ATOM 896 C CA . GLY A 1 115 ? -10.209 -12.836 -18.300 1.00 95.88 115 GLY A CA 1
ATOM 897 C C . GLY A 1 115 ? -9.020 -13.299 -17.449 1.00 95.88 115 GLY A C 1
ATOM 898 O O . GLY A 1 115 ? -8.968 -14.453 -17.027 1.00 95.88 115 GLY A O 1
ATOM 899 N N . LEU A 1 116 ? -8.043 -12.422 -17.198 1.00 96.00 116 LEU A N 1
ATOM 900 C CA . LEU A 1 116 ? -6.862 -12.720 -16.396 1.00 96.00 116 LEU A CA 1
ATOM 901 C C . LEU A 1 116 ? -7.088 -12.330 -14.935 1.00 96.00 116 LEU A C 1
ATOM 903 O O . LEU A 1 116 ? -7.764 -11.354 -14.617 1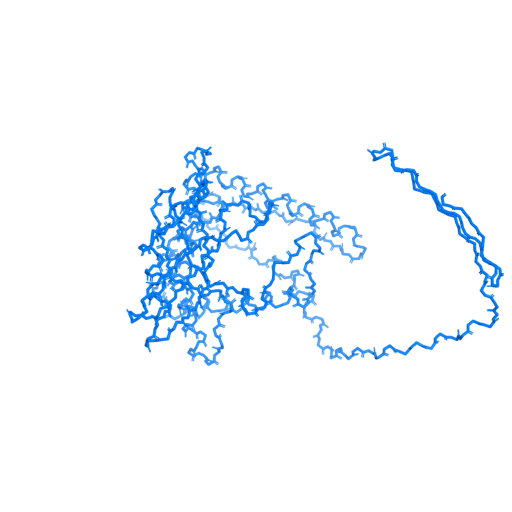.00 96.00 116 LEU A O 1
ATOM 907 N N . ARG A 1 117 ? -6.436 -13.059 -14.023 1.00 96.38 117 ARG A N 1
ATOM 908 C CA . ARG A 1 117 ? -6.438 -12.698 -12.599 1.00 96.38 117 ARG A CA 1
ATOM 909 C C . ARG A 1 117 ? -5.864 -11.294 -12.362 1.00 96.38 117 ARG A C 1
ATOM 911 O O . ARG A 1 117 ? -4.937 -10.864 -13.054 1.00 96.38 117 ARG A O 1
ATOM 918 N N . GLN A 1 118 ? -6.333 -10.641 -11.307 1.00 97.00 118 GLN A N 1
ATOM 919 C CA . GLN A 1 118 ? -5.748 -9.394 -10.821 1.00 97.00 118 GLN A CA 1
ATOM 920 C C . GLN A 1 118 ? -4.297 -9.584 -10.341 1.00 97.00 118 GLN A C 1
ATOM 922 O O . GLN A 1 118 ? -3.837 -10.710 -10.085 1.00 97.00 118 GLN A O 1
ATOM 927 N N . LEU A 1 119 ? -3.572 -8.469 -10.247 1.00 96.69 119 LEU A N 1
ATOM 928 C CA . LEU A 1 119 ? -2.227 -8.415 -9.688 1.00 96.69 119 LEU A CA 1
ATOM 929 C C . LEU A 1 119 ? -2.239 -8.827 -8.210 1.00 96.69 119 LEU A C 1
ATOM 931 O O . LEU A 1 119 ? -3.139 -8.463 -7.453 1.00 96.69 119 LEU A O 1
ATOM 935 N N . ARG A 1 120 ? -1.213 -9.569 -7.786 1.00 94.19 120 ARG A N 1
ATOM 936 C CA . ARG A 1 120 ? -0.993 -9.983 -6.390 1.00 94.19 120 ARG A CA 1
ATOM 937 C C . ARG A 1 120 ? -0.388 -8.839 -5.574 1.00 94.19 120 ARG A C 1
ATOM 939 O O . ARG A 1 120 ? 0.767 -8.907 -5.170 1.00 94.19 120 ARG A O 1
ATOM 946 N N . MET A 1 121 ? -1.185 -7.802 -5.347 1.00 92.94 121 MET A N 1
ATOM 947 C CA . MET A 1 121 ? -0.844 -6.660 -4.498 1.00 92.94 121 MET A CA 1
ATOM 948 C C . MET A 1 121 ? -1.683 -6.685 -3.219 1.00 92.94 121 MET A C 1
ATOM 950 O O . MET A 1 121 ? -2.806 -7.192 -3.228 1.00 92.94 121 MET A O 1
ATOM 954 N N . ALA A 1 122 ? -1.144 -6.136 -2.129 1.00 94.81 122 ALA A N 1
ATOM 955 C CA . ALA A 1 122 ? -1.930 -5.888 -0.925 1.00 94.81 122 ALA A CA 1
ATOM 956 C C . ALA A 1 122 ? -3.095 -4.949 -1.261 1.00 94.81 122 ALA A C 1
ATOM 958 O O . ALA A 1 122 ? -2.912 -3.977 -2.001 1.00 94.81 122 ALA A O 1
ATOM 959 N N . LYS A 1 123 ? -4.288 -5.222 -0.726 1.00 96.19 123 LYS A N 1
ATOM 960 C CA . LYS A 1 123 ? -5.402 -4.278 -0.866 1.00 96.19 123 LYS A CA 1
ATOM 961 C C . LYS A 1 123 ? -5.065 -2.963 -0.173 1.00 96.19 123 LYS A C 1
ATOM 963 O O . LYS A 1 123 ? -4.471 -2.949 0.903 1.00 96.19 123 LYS A O 1
ATOM 968 N N . TRP A 1 124 ? -5.486 -1.871 -0.788 1.00 97.69 124 TRP A N 1
ATOM 969 C CA . TRP A 1 124 ? -5.447 -0.541 -0.202 1.00 97.69 124 TRP A CA 1
ATOM 970 C C . TRP A 1 124 ? -6.820 -0.174 0.341 1.00 97.69 124 TRP A C 1
ATOM 972 O O . TRP A 1 124 ? -7.831 -0.506 -0.279 1.00 97.69 124 TRP A O 1
ATOM 982 N N . TYR A 1 125 ? -6.841 0.503 1.487 1.00 97.62 125 TYR A N 1
ATOM 983 C CA . TYR A 1 125 ? -8.085 0.936 2.125 1.00 97.62 125 TYR A CA 1
ATOM 984 C C . TYR A 1 125 ? -8.193 2.451 2.237 1.00 97.62 125 TYR A C 1
ATOM 986 O O . TYR A 1 125 ? -9.269 3.007 2.033 1.00 97.62 125 TYR A O 1
ATOM 994 N N . TYR A 1 126 ? -7.102 3.121 2.614 1.00 97.25 126 TYR A N 1
ATOM 995 C CA . TYR A 1 126 ? -7.113 4.560 2.835 1.00 97.25 126 TYR A CA 1
ATOM 996 C C . TYR A 1 126 ? -5.703 5.148 2.829 1.00 97.25 126 TYR A C 1
ATOM 998 O O . TYR A 1 126 ? -4.747 4.514 3.284 1.00 97.25 126 TYR A O 1
ATOM 1006 N N . SER A 1 127 ? -5.595 6.401 2.396 1.00 96.31 127 SER A N 1
ATOM 1007 C CA . SER A 1 127 ? -4.391 7.215 2.531 1.00 96.31 127 SER A CA 1
ATOM 1008 C C . SER A 1 127 ? -4.742 8.582 3.099 1.00 96.31 127 SER A C 1
ATOM 1010 O O . SER A 1 127 ? -5.745 9.190 2.731 1.00 96.31 127 SER A O 1
ATOM 1012 N N . PHE A 1 128 ? -3.879 9.084 3.971 1.00 94.75 128 PHE A N 1
ATOM 1013 C CA . PHE A 1 128 ? -3.917 10.453 4.461 1.00 94.75 128 PHE A CA 1
ATOM 1014 C C . PHE A 1 128 ? -2.572 11.094 4.136 1.00 94.75 128 PHE A C 1
ATOM 1016 O O . PHE A 1 128 ? -1.530 10.522 4.436 1.00 94.75 128 PHE A O 1
ATOM 1023 N N . LEU A 1 129 ? -2.601 12.231 3.444 1.00 92.88 129 LEU A N 1
ATOM 1024 C CA . LEU A 1 129 ? -1.437 12.799 2.753 1.00 92.88 129 LEU A CA 1
ATOM 1025 C C . LEU A 1 129 ? -1.177 14.252 3.167 1.00 92.88 129 LEU A C 1
ATOM 1027 O O . LEU A 1 129 ? -0.755 15.065 2.349 1.00 92.88 129 LEU A O 1
ATOM 1031 N N . GLU A 1 130 ? -1.478 14.592 4.421 1.00 91.56 130 GLU A N 1
ATOM 1032 C CA . GLU A 1 130 ? -1.059 15.879 4.972 1.00 91.56 130 GLU A CA 1
ATOM 1033 C C . GLU A 1 130 ? 0.452 15.871 5.214 1.00 91.56 130 GLU A C 1
ATOM 1035 O O . GLU A 1 130 ? 0.991 14.902 5.754 1.00 91.56 130 GLU A O 1
ATOM 1040 N N . GLU A 1 131 ? 1.111 16.957 4.814 1.00 87.12 131 GLU A N 1
ATOM 1041 C CA . GLU A 1 131 ? 2.562 17.107 4.877 1.00 87.12 131 GLU A CA 1
ATOM 1042 C C . GLU A 1 131 ? 3.101 16.826 6.287 1.00 87.12 131 GLU A C 1
ATOM 1044 O O . GLU A 1 131 ? 2.636 17.386 7.283 1.00 87.12 131 GLU A O 1
ATOM 1049 N N . GLY A 1 132 ? 4.064 15.906 6.374 1.00 86.62 132 GLY A N 1
ATOM 1050 C CA . GLY A 1 132 ? 4.694 15.505 7.634 1.00 86.62 132 GLY A CA 1
ATOM 1051 C C . GLY A 1 132 ? 3.831 14.604 8.527 1.00 86.62 132 GLY A C 1
ATOM 1052 O O . GLY A 1 132 ? 4.236 14.287 9.649 1.00 86.62 132 GLY A O 1
ATOM 1053 N N . ARG A 1 133 ? 2.646 14.181 8.072 1.00 90.62 133 ARG A N 1
ATOM 1054 C CA . ARG A 1 133 ? 1.732 13.270 8.789 1.00 90.62 133 ARG A CA 1
ATOM 1055 C C . ARG A 1 133 ? 1.169 12.171 7.889 1.00 90.62 133 ARG A C 1
ATOM 1057 O O . ARG A 1 133 ? 0.135 11.582 8.205 1.00 90.62 133 ARG A O 1
ATOM 1064 N N . GLU A 1 134 ? 1.835 11.887 6.778 1.00 93.38 134 GLU A N 1
ATOM 1065 C CA . GLU A 1 134 ? 1.357 10.956 5.769 1.00 93.38 134 GLU A CA 1
ATOM 1066 C C . GLU A 1 134 ? 1.235 9.531 6.321 1.00 93.38 134 GLU A C 1
ATOM 1068 O O . GLU A 1 134 ? 2.077 9.054 7.089 1.00 93.38 134 GLU A O 1
ATOM 1073 N N . MET A 1 135 ? 0.182 8.832 5.905 1.00 95.31 135 MET A N 1
ATOM 1074 C CA . MET A 1 135 ? -0.067 7.443 6.266 1.00 95.31 135 MET A CA 1
ATOM 1075 C C . MET A 1 135 ? -0.833 6.697 5.172 1.00 95.31 135 MET A C 1
ATOM 1077 O O . MET A 1 135 ? -1.681 7.266 4.481 1.00 95.31 135 MET A O 1
ATOM 1081 N N . ILE A 1 136 ? -0.544 5.406 5.024 1.00 97.31 136 ILE A N 1
ATOM 1082 C CA . ILE A 1 136 ? -1.186 4.513 4.052 1.00 97.31 136 ILE A CA 1
ATOM 1083 C C . ILE A 1 136 ? -1.601 3.233 4.776 1.00 97.31 136 ILE A C 1
ATOM 1085 O O . ILE A 1 136 ? -0.755 2.560 5.366 1.00 97.31 136 ILE A O 1
ATOM 1089 N N . PHE A 1 137 ? -2.891 2.905 4.712 1.00 97.81 137 PHE A N 1
ATOM 1090 C CA . PHE A 1 137 ? -3.482 1.690 5.269 1.00 97.81 137 PHE A CA 1
ATOM 1091 C C . PHE A 1 137 ? -3.625 0.623 4.185 1.00 97.81 137 PHE A C 1
ATOM 1093 O O . PHE A 1 137 ? -4.302 0.828 3.172 1.00 97.81 137 PHE A O 1
ATOM 1100 N N . LEU A 1 138 ? -3.009 -0.529 4.434 1.00 98.06 138 LEU A N 1
ATOM 1101 C CA . LEU A 1 138 ? -2.936 -1.673 3.532 1.00 98.06 138 LEU A CA 1
ATOM 1102 C C . LEU A 1 138 ? -3.427 -2.957 4.219 1.00 98.06 138 LEU A C 1
ATOM 1104 O O . LEU A 1 138 ? -3.516 -3.050 5.446 1.00 98.06 138 LEU A O 1
ATOM 1108 N N . GLU A 1 139 ? -3.726 -3.966 3.406 1.00 97.44 139 GLU A N 1
ATOM 1109 C CA . GLU A 1 139 ? -4.010 -5.338 3.832 1.00 97.44 139 GLU A CA 1
ATOM 1110 C C . GLU A 1 139 ? -2.871 -5.906 4.674 1.00 97.44 139 GLU A C 1
ATOM 1112 O O . GLU A 1 139 ? -1.710 -5.911 4.261 1.00 97.44 139 GLU A O 1
ATOM 1117 N N . ASP A 1 140 ? -3.221 -6.446 5.840 1.00 95.62 140 ASP A N 1
ATOM 1118 C CA . ASP A 1 140 ? -2.331 -7.356 6.540 1.00 95.62 140 ASP A CA 1
ATOM 1119 C C . ASP A 1 140 ? -2.327 -8.712 5.830 1.00 95.62 140 ASP A C 1
ATOM 1121 O O . ASP A 1 140 ? -3.337 -9.413 5.775 1.00 95.62 140 ASP A O 1
ATOM 1125 N N . LEU A 1 141 ? -1.174 -9.079 5.273 1.00 94.94 141 LEU A N 1
ATOM 1126 C CA . LEU A 1 141 ? -0.987 -10.333 4.549 1.00 94.94 141 LEU A CA 1
ATOM 1127 C C . LEU A 1 141 ? -0.645 -11.512 5.474 1.00 94.94 141 LEU A C 1
ATOM 1129 O O . LEU A 1 141 ? -0.709 -12.663 5.038 1.00 94.94 141 LEU A O 1
ATOM 1133 N N . ARG A 1 142 ? -0.318 -11.277 6.752 1.00 92.88 142 ARG A N 1
ATOM 1134 C CA . ARG A 1 142 ? 0.053 -12.347 7.698 1.00 92.88 142 ARG A CA 1
ATOM 1135 C C . ARG A 1 142 ? -1.052 -13.392 7.900 1.00 92.88 142 ARG A C 1
ATOM 1137 O O . ARG A 1 142 ? -0.721 -14.576 7.880 1.00 92.88 142 ARG A O 1
ATOM 1144 N N . PRO A 1 143 ? -2.354 -13.036 7.994 1.00 92.62 143 PRO A N 1
ATOM 1145 C CA . PRO A 1 143 ? -3.438 -14.023 8.054 1.00 92.62 143 PRO A CA 1
ATOM 1146 C C . PRO A 1 143 ? -3.497 -14.962 6.841 1.00 92.62 143 PRO A C 1
ATOM 1148 O O . PRO A 1 143 ? -4.067 -16.044 6.928 1.00 92.62 143 PRO A O 1
ATOM 1151 N N . ARG A 1 144 ? -2.892 -14.572 5.710 1.00 92.81 144 ARG A N 1
ATOM 1152 C CA . ARG A 1 144 ? -2.775 -15.396 4.496 1.00 92.81 144 ARG A CA 1
ATOM 1153 C C . ARG A 1 144 ? -1.495 -16.243 4.468 1.00 92.81 144 ARG A C 1
ATOM 1155 O O . ARG A 1 144 ? -1.209 -16.864 3.450 1.00 92.81 144 ARG A O 1
ATOM 1162 N N . GLY A 1 145 ? -0.723 -16.257 5.556 1.00 92.44 145 GLY A N 1
ATOM 1163 C CA . GLY A 1 145 ? 0.509 -17.034 5.699 1.00 92.44 145 GLY A CA 1
ATOM 1164 C C . GLY A 1 145 ? 1.770 -16.348 5.170 1.00 92.44 145 GLY A C 1
ATOM 1165 O O . GLY A 1 145 ? 2.825 -16.975 5.157 1.00 92.44 145 GLY A O 1
ATOM 1166 N N . TYR A 1 146 ? 1.696 -15.080 4.745 1.00 91.12 146 TYR A N 1
ATOM 1167 C CA . TYR A 1 146 ? 2.889 -14.342 4.323 1.00 91.12 146 TYR A CA 1
ATOM 1168 C C . TYR A 1 146 ? 3.776 -14.008 5.521 1.00 91.12 146 TYR A C 1
ATOM 1170 O O . TYR A 1 146 ? 3.294 -13.648 6.598 1.00 91.12 146 TYR A O 1
ATOM 1178 N N . GLN A 1 147 ? 5.085 -14.095 5.308 1.00 87.50 147 GLN A N 1
ATOM 1179 C CA . GLN A 1 147 ? 6.103 -13.861 6.326 1.00 87.50 147 GLN A CA 1
ATOM 1180 C C . GLN A 1 147 ? 7.199 -12.958 5.766 1.00 87.50 147 GLN A C 1
ATOM 1182 O O . GLN A 1 147 ? 7.470 -12.959 4.563 1.00 87.50 147 GLN A O 1
ATOM 1187 N N . MET A 1 148 ? 7.833 -12.185 6.647 1.00 83.00 148 MET A N 1
ATOM 1188 C CA . MET A 1 148 ? 8.998 -11.385 6.280 1.00 83.00 148 MET A CA 1
ATOM 1189 C C . MET A 1 148 ? 10.190 -12.305 6.023 1.00 83.00 148 MET A C 1
ATOM 1191 O O . MET A 1 148 ? 10.593 -13.071 6.896 1.00 83.00 148 MET A O 1
ATOM 1195 N N . PHE A 1 149 ? 10.748 -12.222 4.819 1.00 83.06 149 PHE A N 1
ATOM 1196 C CA . PHE A 1 149 ? 11.927 -12.988 4.439 1.00 83.06 149 PHE A CA 1
ATOM 1197 C C . PHE A 1 149 ? 13.205 -12.332 4.979 1.00 83.06 149 PHE A C 1
ATOM 1199 O O . PHE A 1 149 ? 13.339 -11.105 4.957 1.00 83.06 149 PHE A O 1
ATOM 1206 N N . ASP A 1 150 ? 14.167 -13.143 5.427 1.00 79.12 150 ASP A N 1
ATOM 1207 C CA . ASP A 1 150 ? 15.474 -12.643 5.859 1.00 79.12 150 ASP A CA 1
ATOM 1208 C C . ASP A 1 150 ? 16.268 -12.134 4.653 1.00 79.12 150 ASP A C 1
ATOM 1210 O O . ASP A 1 150 ? 16.880 -12.901 3.904 1.00 79.12 150 ASP A O 1
ATOM 1214 N N . ARG A 1 151 ? 16.291 -10.809 4.488 1.00 75.25 151 ARG A N 1
ATOM 1215 C CA . ARG A 1 151 ? 16.974 -10.141 3.373 1.00 75.25 151 ARG A CA 1
ATOM 1216 C C . ARG A 1 151 ? 18.466 -10.470 3.260 1.00 75.25 151 ARG A C 1
ATOM 1218 O O . ARG A 1 151 ? 19.037 -10.232 2.203 1.00 75.25 151 ARG A O 1
ATOM 1225 N N . ARG A 1 152 ? 19.107 -10.990 4.316 1.00 76.94 152 ARG A N 1
ATOM 1226 C CA . ARG A 1 152 ? 20.533 -11.357 4.299 1.00 76.94 152 ARG A CA 1
ATOM 1227 C C . ARG A 1 152 ? 20.807 -12.681 3.589 1.00 76.94 152 ARG A C 1
ATOM 1229 O O . ARG A 1 152 ? 21.948 -12.929 3.225 1.00 76.94 152 ARG A O 1
ATOM 1236 N N . LYS A 1 153 ? 19.791 -13.528 3.401 1.00 78.94 153 LYS A N 1
ATOM 1237 C CA . LYS A 1 153 ? 19.955 -14.871 2.822 1.00 78.94 153 LYS A CA 1
ATOM 1238 C C . LYS A 1 153 ? 19.883 -14.900 1.293 1.00 78.94 153 LYS A C 1
ATOM 1240 O O . LYS A 1 153 ? 20.285 -15.892 0.700 1.00 78.94 153 LYS A O 1
ATOM 1245 N N . GLY A 1 154 ? 19.408 -13.821 0.664 1.00 73.88 154 GLY A N 1
ATOM 1246 C CA . GLY A 1 154 ? 19.099 -13.803 -0.769 1.00 73.88 154 GLY A CA 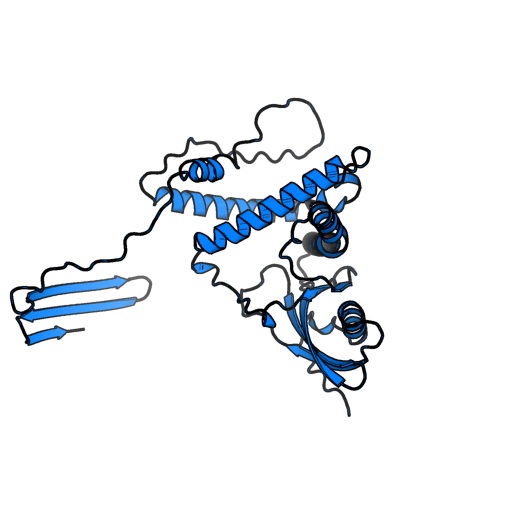1
ATOM 1247 C C . GLY A 1 154 ? 17.847 -14.625 -1.099 1.00 73.88 154 GLY A C 1
ATOM 1248 O O . GLY A 1 154 ? 17.477 -15.544 -0.374 1.00 73.88 154 GLY A O 1
ATOM 1249 N N . MET A 1 155 ? 17.143 -14.254 -2.167 1.00 80.75 155 MET A N 1
ATOM 1250 C CA . MET A 1 155 ? 15.911 -14.932 -2.581 1.00 80.75 155 MET A CA 1
ATOM 1251 C C . MET A 1 155 ? 16.242 -16.168 -3.426 1.00 80.75 155 MET A C 1
ATOM 1253 O O . MET A 1 155 ? 17.094 -16.090 -4.309 1.00 80.75 155 MET A O 1
ATOM 1257 N N . ASP A 1 156 ? 15.561 -17.292 -3.188 1.00 84.38 156 ASP A N 1
ATOM 1258 C CA . ASP A 1 156 ? 15.704 -18.475 -4.041 1.00 84.38 156 ASP A CA 1
ATOM 1259 C C . ASP A 1 156 ? 15.044 -18.282 -5.423 1.00 84.38 156 ASP A C 1
ATOM 1261 O O . ASP A 1 156 ? 14.232 -17.376 -5.642 1.00 84.38 156 ASP A O 1
ATOM 1265 N N . VAL A 1 157 ? 15.408 -19.143 -6.378 1.00 84.88 157 VAL A N 1
ATOM 1266 C CA . VAL A 1 157 ? 14.927 -19.062 -7.767 1.00 84.88 157 VAL A CA 1
ATOM 1267 C C . VAL A 1 157 ? 13.395 -19.151 -7.864 1.00 84.88 157 VAL A C 1
ATOM 1269 O O . VAL A 1 157 ? 12.818 -18.327 -8.581 1.00 84.88 157 VAL A O 1
ATOM 1272 N N . PRO A 1 158 ? 12.694 -20.066 -7.160 1.00 90.25 158 PRO A N 1
ATOM 1273 C CA . PRO A 1 158 ? 11.230 -20.089 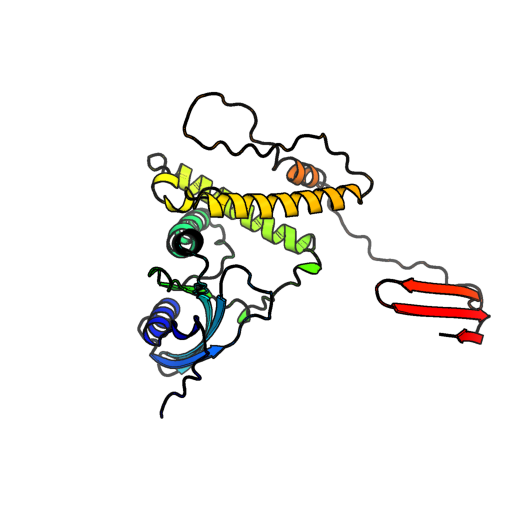-7.160 1.00 90.25 158 PRO A CA 1
ATOM 1274 C C . PRO A 1 158 ? 10.581 -18.775 -6.705 1.00 90.25 158 PRO A C 1
ATOM 1276 O O . PRO A 1 158 ? 9.692 -18.260 -7.391 1.00 90.25 158 PRO A O 1
ATOM 1279 N N . HIS A 1 159 ? 11.026 -18.193 -5.589 1.00 88.69 159 HIS A N 1
ATOM 1280 C CA . HIS A 1 159 ? 10.490 -16.927 -5.091 1.00 88.69 159 HIS A CA 1
ATOM 1281 C C . HIS A 1 159 ? 10.802 -15.773 -6.051 1.00 88.69 159 HIS A C 1
ATOM 1283 O O . HIS A 1 159 ? 9.901 -15.000 -6.390 1.00 88.69 159 HIS A O 1
ATOM 1289 N N . ALA A 1 160 ? 12.035 -15.694 -6.560 1.00 87.75 160 ALA A N 1
ATOM 1290 C CA . ALA A 1 160 ? 12.430 -14.679 -7.534 1.00 87.75 160 ALA A CA 1
ATOM 1291 C C . ALA A 1 160 ? 11.581 -14.772 -8.812 1.00 87.75 160 ALA A C 1
ATOM 1293 O O . ALA A 1 160 ? 11.100 -13.760 -9.324 1.00 87.75 160 ALA A O 1
ATOM 1294 N N . THR A 1 161 ? 11.314 -15.993 -9.280 1.00 89.44 161 THR A N 1
ATOM 1295 C CA . THR A 1 161 ? 10.454 -16.260 -10.440 1.00 89.44 161 THR A CA 1
ATOM 1296 C C . THR A 1 161 ? 9.042 -15.718 -10.229 1.00 89.44 161 THR A C 1
ATOM 1298 O O . THR A 1 161 ? 8.503 -15.046 -11.110 1.00 89.44 161 THR A O 1
ATOM 1301 N N . LEU A 1 162 ? 8.441 -15.945 -9.055 1.00 92.56 162 LEU A N 1
ATOM 1302 C CA . LEU A 1 162 ? 7.102 -15.435 -8.738 1.00 92.56 162 LEU A CA 1
ATOM 1303 C C . LEU A 1 162 ? 7.041 -13.903 -8.758 1.00 92.56 162 LEU A C 1
ATOM 1305 O O . LEU A 1 162 ? 6.065 -13.340 -9.263 1.00 92.56 162 LEU A O 1
ATOM 1309 N N . VAL A 1 163 ? 8.076 -13.241 -8.232 1.00 90.62 163 VAL A N 1
ATOM 1310 C CA . VAL A 1 163 ? 8.195 -11.776 -8.234 1.00 90.62 163 VAL A CA 1
ATOM 1311 C C . VAL A 1 163 ? 8.331 -11.253 -9.663 1.00 90.62 163 VAL A C 1
ATOM 1313 O O . VAL A 1 163 ? 7.558 -10.386 -10.073 1.00 90.62 163 VAL A O 1
ATOM 1316 N N . LEU A 1 164 ? 9.257 -11.808 -10.450 1.00 92.88 164 LEU A N 1
ATOM 1317 C CA . LEU A 1 164 ? 9.496 -11.389 -11.834 1.00 92.88 164 LEU A CA 1
ATOM 1318 C C . LEU A 1 164 ? 8.264 -11.592 -12.722 1.00 92.88 164 LEU A C 1
ATOM 1320 O O . LEU A 1 164 ? 7.935 -10.717 -13.522 1.00 92.88 164 LEU A O 1
ATOM 1324 N N . GLN A 1 165 ? 7.535 -12.697 -12.549 1.00 94.12 165 GLN A N 1
ATOM 1325 C CA . GLN A 1 165 ? 6.271 -12.927 -13.251 1.00 94.12 165 GLN A CA 1
ATOM 1326 C C . GLN A 1 165 ? 5.220 -11.865 -12.910 1.00 94.12 165 GLN A C 1
ATOM 1328 O O . GLN A 1 165 ? 4.517 -11.387 -13.801 1.00 94.12 165 GLN A O 1
ATOM 1333 N N . GLU A 1 166 ? 5.087 -11.477 -11.639 1.00 96.25 166 GLU A N 1
ATOM 1334 C CA . GLU A 1 166 ? 4.117 -10.451 -11.247 1.00 96.25 166 GLU A CA 1
ATOM 1335 C C . GLU A 1 166 ? 4.502 -9.065 -11.780 1.00 96.25 166 GLU A C 1
ATOM 1337 O O . GLU A 1 166 ? 3.640 -8.339 -12.278 1.00 96.25 166 GLU A O 1
ATOM 1342 N N . LEU A 1 167 ? 5.797 -8.732 -11.764 1.00 94.62 167 LEU A N 1
ATOM 1343 C CA . LEU A 1 167 ? 6.326 -7.504 -12.363 1.00 94.62 167 LEU A CA 1
ATOM 1344 C C . LEU A 1 167 ? 6.091 -7.467 -13.877 1.00 94.62 167 LEU A C 1
ATOM 1346 O O . LEU A 1 167 ? 5.639 -6.451 -14.404 1.00 94.62 167 LEU A O 1
ATOM 1350 N N . ALA A 1 168 ? 6.328 -8.577 -14.581 1.00 94.06 168 ALA A N 1
ATOM 1351 C CA . ALA A 1 168 ? 6.054 -8.683 -16.012 1.00 94.06 168 ALA A CA 1
ATOM 1352 C C . ALA A 1 168 ? 4.564 -8.469 -16.320 1.00 94.06 168 ALA A C 1
ATOM 1354 O O . ALA A 1 168 ? 4.225 -7.728 -17.244 1.00 94.06 168 ALA A O 1
ATOM 1355 N N . ARG A 1 169 ? 3.663 -9.048 -15.513 1.00 96.25 169 ARG A N 1
ATOM 1356 C CA . ARG A 1 169 ? 2.212 -8.828 -15.641 1.00 96.25 169 ARG A CA 1
ATOM 1357 C C . ARG A 1 169 ? 1.832 -7.368 -15.420 1.00 96.25 169 ARG A C 1
ATOM 1359 O O . ARG A 1 169 ? 1.034 -6.836 -16.185 1.00 96.25 169 ARG A O 1
ATOM 1366 N N . MET A 1 170 ? 2.399 -6.723 -14.404 1.00 95.75 170 MET A N 1
ATOM 1367 C CA . MET A 1 170 ? 2.157 -5.308 -14.122 1.00 95.75 170 MET A CA 1
ATOM 1368 C C . MET A 1 170 ? 2.623 -4.415 -15.283 1.00 95.75 170 MET A C 1
ATOM 1370 O O . MET A 1 170 ? 1.872 -3.543 -15.718 1.00 95.75 170 MET A O 1
ATOM 1374 N N . HIS A 1 171 ? 3.817 -4.664 -15.836 1.00 94.38 171 HIS A N 1
ATOM 1375 C CA . HIS A 1 171 ? 4.326 -3.944 -17.008 1.00 94.38 171 HIS A CA 1
ATOM 1376 C C . HIS A 1 171 ? 3.481 -4.180 -18.264 1.00 94.38 171 HIS A C 1
ATOM 1378 O O . HIS A 1 171 ? 3.205 -3.244 -19.010 1.00 94.38 171 HIS A O 1
ATOM 1384 N N . ALA A 1 172 ? 3.043 -5.416 -18.512 1.00 94.44 172 ALA A N 1
ATOM 1385 C CA . ALA A 1 172 ? 2.163 -5.708 -19.637 1.00 94.44 172 ALA A CA 1
ATOM 1386 C C . ALA A 1 172 ? 0.822 -4.970 -19.491 1.00 94.44 172 ALA A C 1
ATOM 1388 O O . ALA A 1 172 ? 0.380 -4.307 -20.427 1.00 94.44 172 ALA A O 1
ATOM 1389 N N . ALA A 1 173 ? 0.211 -5.015 -18.302 1.00 95.56 173 ALA A N 1
ATOM 1390 C CA . ALA A 1 173 ? -1.041 -4.319 -18.017 1.00 95.56 173 ALA A CA 1
ATOM 1391 C C . ALA A 1 173 ? -0.924 -2.800 -18.223 1.00 95.56 173 ALA A C 1
ATOM 1393 O O . ALA A 1 173 ? -1.834 -2.195 -18.785 1.00 95.56 173 ALA A O 1
ATOM 1394 N N . SER A 1 174 ? 0.196 -2.175 -17.836 1.00 93.31 174 SER A N 1
ATOM 1395 C CA . SER A 1 174 ? 0.380 -0.730 -18.029 1.00 93.31 174 SER A CA 1
ATOM 1396 C C . SER A 1 174 ? 0.522 -0.349 -19.504 1.00 93.31 174 SER A C 1
ATOM 1398 O O . SER A 1 174 ? 0.001 0.683 -19.927 1.00 93.31 174 SER A O 1
ATOM 1400 N N . ARG A 1 175 ? 1.157 -1.204 -20.317 1.00 93.38 175 ARG A N 1
ATOM 1401 C CA . ARG A 1 175 ? 1.216 -1.029 -21.775 1.00 93.38 175 ARG A CA 1
ATOM 1402 C C . ARG A 1 175 ? -0.152 -1.176 -22.432 1.00 93.38 175 ARG A C 1
ATOM 1404 O O . ARG A 1 175 ? -0.474 -0.370 -23.301 1.00 93.38 175 ARG A O 1
ATOM 1411 N N . PHE A 1 176 ? -0.956 -2.150 -22.008 1.00 93.19 176 PHE A N 1
ATOM 1412 C CA . PHE A 1 176 ? -2.332 -2.288 -22.491 1.00 93.19 176 PHE A CA 1
ATOM 1413 C C . PHE A 1 176 ? -3.179 -1.068 -22.138 1.00 93.19 176 PHE A C 1
ATOM 1415 O O . PHE A 1 176 ? -3.847 -0.526 -23.017 1.00 93.19 176 PHE A O 1
ATOM 1422 N N . LEU A 1 177 ? -3.082 -0.590 -20.894 1.00 93.75 177 LEU A N 1
ATOM 1423 C CA . LEU A 1 177 ? -3.778 0.615 -20.456 1.00 93.75 177 LEU A CA 1
ATOM 1424 C C . LEU A 1 177 ? -3.411 1.819 -21.339 1.00 93.75 177 LEU A C 1
ATOM 1426 O O . LEU A 1 177 ? -4.304 2.484 -21.854 1.00 93.75 177 LEU A O 1
ATOM 1430 N N . GLN A 1 178 ? -2.115 2.050 -21.590 1.00 93.12 178 GLN A N 1
ATOM 1431 C CA . GLN A 1 178 ? -1.657 3.141 -22.460 1.00 93.12 178 GLN A CA 1
ATOM 1432 C C . GLN A 1 178 ? -2.168 2.993 -23.900 1.00 93.12 178 GLN A C 1
ATOM 1434 O O . GLN A 1 178 ? -2.553 3.982 -24.519 1.00 93.12 178 GLN A O 1
ATOM 1439 N N . ALA A 1 179 ? -2.174 1.772 -24.441 1.00 92.31 179 ALA A N 1
ATOM 1440 C CA . ALA A 1 179 ? -2.648 1.508 -25.797 1.00 92.31 179 ALA A CA 1
ATOM 1441 C C . ALA A 1 179 ? -4.158 1.761 -25.958 1.00 92.31 179 ALA A C 1
ATOM 1443 O O . ALA A 1 179 ? -4.599 2.140 -27.040 1.00 92.31 179 ALA A O 1
ATOM 1444 N N . ARG A 1 180 ? -4.950 1.580 -24.892 1.00 89.31 180 ARG A N 1
ATOM 1445 C CA . ARG A 1 180 ? -6.392 1.883 -24.878 1.00 89.31 180 ARG A CA 1
ATOM 1446 C C . ARG A 1 180 ? -6.719 3.352 -24.637 1.00 89.31 180 ARG A C 1
ATOM 1448 O O . ARG A 1 180 ? -7.844 3.765 -24.903 1.00 89.31 180 ARG A O 1
ATOM 1455 N N . THR A 1 181 ? -5.760 4.139 -24.162 1.00 88.50 181 THR A N 1
ATOM 1456 C CA . THR A 1 181 ? -5.899 5.587 -23.984 1.00 88.50 181 THR A CA 1
ATOM 1457 C C . THR A 1 181 ? -4.894 6.338 -24.865 1.00 88.50 181 THR A C 1
ATOM 1459 O O . THR A 1 181 ? -4.045 7.049 -24.332 1.00 88.50 181 THR A O 1
ATOM 1462 N N . PRO A 1 182 ? -4.940 6.190 -26.206 1.00 86.25 182 PRO A N 1
ATOM 1463 C CA . PRO A 1 182 ? -3.921 6.756 -27.094 1.00 86.25 182 PRO A CA 1
ATOM 1464 C C . PRO A 1 182 ? -3.851 8.289 -27.029 1.00 86.25 182 PRO A C 1
ATOM 1466 O O . PRO A 1 182 ? -2.771 8.853 -27.171 1.00 86.25 182 PRO A O 1
ATOM 1469 N N . ASP A 1 183 ? -4.973 8.951 -26.735 1.00 91.81 183 ASP A N 1
ATOM 1470 C CA . ASP A 1 183 ? -5.062 10.414 -26.621 1.00 91.81 183 ASP A CA 1
ATOM 1471 C C . ASP A 1 183 ? -4.676 10.947 -25.228 1.00 91.81 183 ASP A C 1
ATOM 1473 O O . ASP A 1 183 ? -4.749 12.148 -24.970 1.00 91.81 183 ASP A O 1
ATOM 1477 N N . GLN A 1 184 ? -4.297 10.065 -24.297 1.00 87.25 184 GLN A N 1
ATOM 1478 C CA . GLN A 1 184 ? -3.842 10.432 -22.957 1.00 87.25 184 GLN A CA 1
ATOM 1479 C C . GLN A 1 184 ? -2.518 9.738 -22.648 1.00 87.25 184 GLN A C 1
ATOM 1481 O O . GLN A 1 184 ? -2.475 8.529 -22.416 1.00 87.25 184 GLN A O 1
ATOM 1486 N N . ASP A 1 185 ? -1.436 10.509 -22.563 1.00 89.12 185 ASP A N 1
ATOM 1487 C CA . ASP A 1 185 ? -0.201 10.013 -21.960 1.00 89.12 185 ASP A CA 1
ATOM 1488 C C . ASP A 1 185 ? -0.458 9.742 -20.467 1.00 89.12 185 ASP A C 1
ATOM 1490 O O . ASP A 1 185 ? -0.804 10.642 -19.690 1.00 89.12 185 ASP A O 1
ATOM 1494 N N . LEU A 1 186 ? -0.303 8.483 -20.048 1.00 87.56 186 LEU A N 1
ATOM 1495 C CA . LEU A 1 186 ? -0.485 8.093 -18.653 1.00 87.56 186 LEU A CA 1
ATOM 1496 C C . LEU A 1 186 ? 0.487 8.821 -17.722 1.00 87.56 186 LEU A C 1
ATOM 1498 O O . LEU A 1 186 ? 0.146 9.059 -16.565 1.00 87.56 186 LEU A O 1
ATOM 1502 N N . LEU A 1 187 ? 1.665 9.214 -18.205 1.00 85.44 187 LEU A N 1
ATOM 1503 C CA . LEU A 1 187 ? 2.626 9.987 -17.427 1.00 85.44 187 LEU A CA 1
ATOM 1504 C C . LEU A 1 187 ? 2.177 11.446 -17.243 1.00 85.44 187 LEU A C 1
ATOM 1506 O O . LEU A 1 187 ? 2.547 12.075 -16.252 1.00 85.44 187 LEU A O 1
ATOM 1510 N N . ASP A 1 188 ? 1.393 12.005 -18.167 1.00 88.12 188 ASP A N 1
ATOM 1511 C CA . ASP A 1 188 ? 0.775 13.328 -17.991 1.00 88.12 188 ASP A CA 1
ATOM 1512 C C . ASP A 1 188 ? -0.430 13.271 -17.057 1.00 88.12 188 ASP A C 1
ATOM 1514 O O . ASP A 1 188 ? -0.638 14.181 -16.248 1.00 88.12 188 ASP A O 1
ATOM 1518 N N . LYS A 1 189 ? -1.197 12.180 -17.139 1.00 88.19 189 LYS A N 1
ATOM 1519 C CA . LYS A 1 189 ? -2.326 11.908 -16.248 1.00 88.19 189 LYS A CA 1
ATOM 1520 C C . LYS A 1 189 ? -1.871 11.680 -14.807 1.00 88.19 189 LYS A C 1
ATOM 1522 O O . LYS A 1 189 ? -2.448 12.251 -13.885 1.00 88.19 189 LYS A O 1
ATOM 1527 N N . PHE A 1 190 ? -0.826 10.880 -14.618 1.00 88.31 190 PHE A N 1
ATOM 1528 C CA . PHE A 1 190 ? -0.257 10.531 -13.319 1.00 88.31 190 PHE A CA 1
ATOM 1529 C C . PHE A 1 190 ? 1.122 11.165 -13.163 1.00 88.31 190 PHE A C 1
ATOM 1531 O O . PHE A 1 190 ? 2.159 10.499 -13.197 1.00 88.31 190 PHE A O 1
ATOM 1538 N N . LYS A 1 191 ? 1.136 12.489 -12.978 1.00 83.62 191 LYS A N 1
ATOM 1539 C CA . LYS A 1 191 ? 2.378 13.272 -12.874 1.00 83.62 191 LYS A CA 1
ATOM 1540 C C . LYS A 1 191 ? 3.304 12.787 -11.759 1.00 83.62 191 LYS A C 1
ATOM 1542 O O . LYS A 1 191 ? 4.516 12.922 -11.891 1.00 83.62 191 LYS A O 1
ATOM 1547 N N . THR A 1 192 ? 2.767 12.188 -10.693 1.00 77.81 192 THR A N 1
ATOM 1548 C CA . THR A 1 192 ? 3.586 11.629 -9.603 1.00 77.81 192 THR A CA 1
ATOM 1549 C C . THR A 1 192 ? 4.472 10.466 -10.063 1.00 77.81 192 THR A C 1
ATOM 1551 O O . THR A 1 192 ? 5.512 10.214 -9.459 1.00 77.81 192 THR A O 1
ATOM 1554 N N . ILE A 1 193 ? 4.122 9.784 -11.164 1.00 73.69 193 ILE A N 1
ATOM 1555 C CA . ILE A 1 193 ? 4.966 8.744 -11.766 1.00 73.69 193 ILE A CA 1
ATOM 1556 C C . ILE A 1 193 ? 6.195 9.368 -12.434 1.00 73.69 193 ILE A C 1
ATOM 1558 O O . ILE A 1 193 ? 7.281 8.798 -12.312 1.00 73.69 193 ILE A O 1
ATOM 1562 N N . LYS A 1 194 ? 6.047 10.539 -13.083 1.00 74.12 194 LYS A N 1
ATOM 1563 C CA . LYS A 1 194 ? 7.166 11.285 -13.698 1.00 74.12 194 LYS A CA 1
ATOM 1564 C C . LYS A 1 194 ? 8.195 11.732 -12.663 1.00 74.12 194 LYS A C 1
ATOM 1566 O O . LYS A 1 194 ? 9.374 11.847 -12.986 1.00 74.12 194 LYS A O 1
ATOM 1571 N N . THR A 1 195 ? 7.764 11.969 -11.427 1.00 69.19 195 THR A N 1
ATOM 1572 C CA . THR A 1 195 ? 8.664 12.220 -10.301 1.00 69.19 195 THR A CA 1
ATOM 1573 C C . THR A 1 195 ? 9.355 10.909 -9.915 1.00 69.19 195 THR A C 1
ATOM 1575 O O . THR A 1 195 ? 8.815 10.092 -9.166 1.00 69.19 195 THR A O 1
ATOM 1578 N N . ASP A 1 196 ? 10.531 10.655 -10.488 1.00 62.25 196 ASP A N 1
ATOM 1579 C CA . ASP A 1 196 ? 11.359 9.497 -10.142 1.00 62.25 196 ASP A CA 1
ATOM 1580 C C . ASP A 1 196 ? 12.113 9.720 -8.819 1.00 62.25 196 ASP A C 1
ATOM 1582 O O . ASP A 1 196 ? 12.340 10.856 -8.408 1.00 62.25 196 ASP A O 1
ATOM 1586 N N . TRP A 1 197 ? 12.534 8.635 -8.169 1.00 59.25 197 TRP A N 1
ATOM 1587 C CA . TRP A 1 197 ? 13.406 8.633 -6.992 1.00 59.25 197 TRP A CA 1
ATOM 1588 C C . TRP A 1 197 ? 14.698 9.424 -7.225 1.00 59.25 197 TRP A C 1
ATOM 1590 O O . TRP A 1 197 ? 15.221 10.038 -6.302 1.00 59.25 197 TRP A O 1
ATOM 1600 N N . LEU A 1 198 ? 15.179 9.434 -8.471 1.00 59.38 198 LEU A N 1
ATOM 1601 C CA . LEU A 1 198 ? 16.368 10.166 -8.904 1.00 59.38 198 LEU A CA 1
ATOM 1602 C C . LEU A 1 198 ? 16.121 11.667 -9.133 1.00 59.38 198 LEU A C 1
ATOM 1604 O O . LEU A 1 198 ? 17.080 12.424 -9.202 1.00 59.38 198 LEU A O 1
ATOM 1608 N N . ASN A 1 199 ? 14.859 12.093 -9.249 1.00 63.56 199 ASN A N 1
ATOM 1609 C CA . ASN A 1 199 ? 14.473 13.446 -9.666 1.00 63.56 199 ASN A CA 1
ATOM 1610 C C . ASN A 1 199 ? 13.424 14.079 -8.730 1.00 63.56 199 ASN A C 1
ATOM 1612 O O . ASN A 1 199 ? 12.715 15.002 -9.131 1.00 63.56 199 ASN A O 1
ATOM 1616 N N . CYS A 1 200 ? 13.261 13.558 -7.508 1.00 63.94 200 CYS A N 1
ATOM 1617 C CA . CYS A 1 200 ? 12.303 14.093 -6.538 1.00 63.94 200 CYS A CA 1
ATOM 1618 C C . CYS A 1 200 ? 12.809 15.395 -5.896 1.00 63.94 200 CYS A C 1
ATOM 1620 O O . CYS A 1 200 ? 12.047 16.351 -5.785 1.00 63.94 200 CYS A O 1
ATOM 1622 N N . THR A 1 201 ? 14.095 15.436 -5.544 1.00 66.31 201 THR A N 1
ATOM 1623 C CA . THR A 1 201 ? 14.888 16.610 -5.149 1.00 66.31 201 THR A CA 1
ATOM 1624 C C . THR A 1 201 ? 16.337 16.378 -5.590 1.00 66.31 201 THR A C 1
ATOM 1626 O O . THR A 1 201 ? 16.733 15.226 -5.772 1.00 66.31 201 THR A O 1
ATOM 1629 N N . ASP A 1 202 ? 17.147 17.431 -5.741 1.00 68.44 202 ASP A N 1
ATOM 1630 C CA . ASP A 1 202 ? 18.563 17.280 -6.127 1.00 68.44 202 ASP A CA 1
ATOM 1631 C C . ASP A 1 202 ? 19.332 16.419 -5.105 1.00 68.44 202 ASP A C 1
ATOM 1633 O O . ASP A 1 202 ? 20.048 15.480 -5.462 1.00 68.44 202 ASP A O 1
ATOM 1637 N N . SER A 1 203 ? 19.120 16.677 -3.810 1.00 65.06 203 SER A N 1
ATOM 1638 C CA . SER A 1 203 ? 19.735 15.914 -2.717 1.00 65.06 203 SER A CA 1
ATOM 1639 C C . SER A 1 203 ? 19.189 14.487 -2.603 1.00 65.06 203 SER A C 1
ATOM 1641 O O . SER A 1 203 ? 19.958 13.551 -2.372 1.00 65.06 203 SER A O 1
ATOM 1643 N N . GLY A 1 204 ? 17.881 14.295 -2.798 1.00 65.44 204 GLY A N 1
ATOM 1644 C CA . GLY A 1 204 ? 17.255 12.972 -2.821 1.00 65.44 204 GLY A CA 1
ATOM 1645 C C . GLY A 1 204 ? 17.776 12.125 -3.981 1.00 65.44 204 GLY A C 1
ATOM 1646 O O . GLY A 1 204 ? 18.151 10.968 -3.787 1.00 65.44 204 GLY A O 1
ATOM 1647 N N . GLY A 1 205 ? 17.909 12.729 -5.163 1.00 69.00 205 GLY A N 1
ATOM 1648 C CA . GLY A 1 205 ? 18.460 12.084 -6.346 1.00 69.00 205 GLY A CA 1
ATOM 1649 C C . GLY A 1 205 ? 19.891 11.599 -6.142 1.00 69.00 205 GLY A C 1
ATOM 1650 O O . GLY A 1 205 ? 20.199 10.441 -6.431 1.00 69.00 205 GLY A O 1
ATOM 1651 N N . GLN A 1 206 ? 20.752 12.439 -5.559 1.00 69.44 206 GLN A N 1
ATOM 1652 C CA . GLN A 1 206 ? 22.132 12.059 -5.249 1.00 69.44 206 GLN A CA 1
ATOM 1653 C C . GLN A 1 206 ? 22.208 10.931 -4.208 1.00 69.44 206 GLN A C 1
ATOM 1655 O O . GLN A 1 206 ? 23.005 10.003 -4.358 1.00 69.44 206 GLN A O 1
ATOM 1660 N N . MET A 1 207 ? 21.358 10.966 -3.177 1.00 69.44 207 MET A N 1
ATOM 1661 C CA . MET A 1 207 ? 21.283 9.898 -2.178 1.00 69.44 207 MET A CA 1
ATOM 1662 C C . MET A 1 207 ? 20.886 8.556 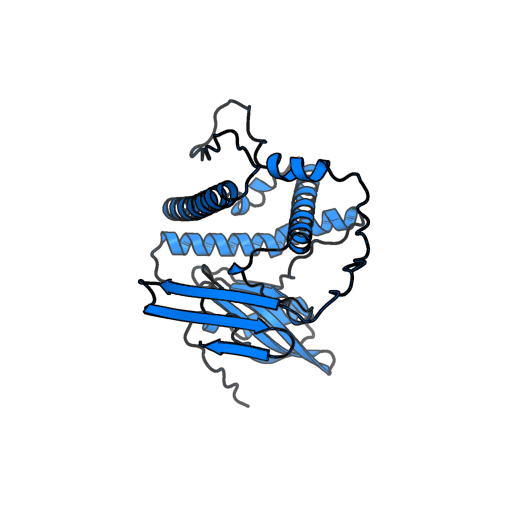-2.808 1.00 69.44 207 MET A C 1
ATOM 1664 O O . MET A 1 207 ? 21.549 7.545 -2.562 1.00 69.44 207 MET A O 1
ATOM 1668 N N . PHE A 1 208 ? 19.832 8.533 -3.629 1.00 69.00 208 PHE A N 1
ATOM 1669 C CA . PHE A 1 208 ? 19.385 7.311 -4.301 1.00 69.00 208 PHE A CA 1
ATOM 1670 C C . PHE A 1 208 ? 20.405 6.801 -5.310 1.00 69.00 208 PHE A C 1
ATOM 1672 O O . PHE A 1 208 ? 20.646 5.595 -5.356 1.00 69.00 208 PHE A O 1
ATOM 1679 N N . HIS A 1 209 ? 21.044 7.698 -6.064 1.00 70.88 209 HIS A N 1
ATOM 1680 C CA . HIS A 1 209 ? 22.131 7.338 -6.966 1.00 70.88 209 HIS A CA 1
ATOM 1681 C C . HIS A 1 209 ? 23.249 6.610 -6.215 1.00 70.88 209 HIS A C 1
ATOM 1683 O O . HIS A 1 209 ? 23.610 5.502 -6.599 1.00 70.88 209 HIS A O 1
ATOM 1689 N N . ASN A 1 210 ? 23.732 7.186 -5.109 1.00 71.25 210 ASN A N 1
ATOM 1690 C CA . ASN A 1 210 ? 24.787 6.583 -4.294 1.00 71.25 210 ASN A CA 1
ATOM 1691 C C . ASN A 1 210 ? 24.359 5.229 -3.716 1.00 71.25 210 ASN A C 1
ATOM 1693 O O . ASN A 1 210 ? 25.126 4.270 -3.732 1.00 71.25 210 ASN A O 1
ATOM 1697 N N . MET A 1 211 ? 23.116 5.123 -3.235 1.00 70.56 211 MET A N 1
ATOM 1698 C CA . MET A 1 211 ? 22.589 3.860 -2.723 1.00 70.56 211 MET A CA 1
ATOM 1699 C C . MET A 1 211 ? 22.572 2.787 -3.817 1.00 70.56 211 MET A C 1
ATOM 1701 O O . MET A 1 211 ? 23.073 1.686 -3.598 1.00 70.56 211 MET A O 1
ATOM 1705 N N . ILE A 1 212 ? 22.013 3.093 -4.989 1.00 71.25 212 ILE A N 1
ATOM 1706 C CA . ILE A 1 212 ? 21.926 2.157 -6.114 1.00 71.25 212 ILE A CA 1
ATOM 1707 C C . ILE A 1 212 ? 23.329 1.772 -6.588 1.00 71.25 212 ILE A C 1
ATOM 1709 O O . ILE A 1 212 ? 23.609 0.581 -6.711 1.00 71.25 212 ILE A O 1
ATOM 1713 N N . SER A 1 213 ? 24.228 2.741 -6.783 1.00 73.12 213 SER A N 1
ATOM 1714 C CA . SER A 1 213 ? 25.587 2.479 -7.260 1.00 73.12 213 SER A CA 1
ATOM 1715 C C . SER A 1 213 ? 26.338 1.528 -6.332 1.00 73.12 213 SER A C 1
ATOM 1717 O O . SER A 1 213 ? 26.941 0.575 -6.811 1.00 73.12 213 SER A O 1
ATOM 1719 N N . THR A 1 214 ? 26.233 1.706 -5.010 1.00 74.25 214 THR A N 1
ATOM 1720 C CA . THR A 1 214 ? 26.858 0.789 -4.045 1.00 74.25 214 THR A CA 1
ATOM 1721 C C . THR A 1 214 ? 26.322 -0.640 -4.169 1.00 74.25 214 THR A C 1
ATOM 1723 O O . THR A 1 214 ? 27.105 -1.585 -4.123 1.00 74.25 214 THR A O 1
ATOM 1726 N N . HIS A 1 215 ? 25.011 -0.826 -4.363 1.00 72.19 215 HIS A N 1
ATOM 1727 C CA . HIS A 1 215 ? 24.442 -2.169 -4.540 1.00 72.19 215 HIS A CA 1
ATOM 1728 C C . HIS A 1 215 ? 24.898 -2.819 -5.852 1.00 72.19 215 HIS A C 1
ATOM 1730 O O . HIS A 1 215 ? 25.172 -4.017 -5.866 1.00 72.19 215 HIS A O 1
ATOM 1736 N N . PHE A 1 216 ? 25.018 -2.044 -6.935 1.00 73.81 216 PHE A N 1
ATOM 1737 C CA . PHE A 1 216 ? 25.558 -2.539 -8.202 1.00 73.81 216 PHE A CA 1
ATOM 1738 C C . PHE A 1 216 ? 27.029 -2.946 -8.079 1.00 73.81 216 PHE A C 1
ATOM 1740 O O . PHE A 1 216 ? 27.380 -4.021 -8.551 1.00 73.81 216 PHE A O 1
ATOM 1747 N N . SER A 1 217 ? 27.860 -2.164 -7.383 1.00 70.31 217 SER A N 1
ATOM 1748 C CA . SER A 1 217 ? 29.261 -2.531 -7.133 1.00 70.31 217 SER A CA 1
ATOM 1749 C C . SER A 1 217 ? 29.391 -3.830 -6.332 1.00 70.31 217 SER A C 1
ATOM 1751 O O . SER A 1 217 ? 30.222 -4.671 -6.653 1.00 70.31 217 SER A O 1
ATOM 1753 N N . ILE A 1 218 ? 28.538 -4.038 -5.321 1.00 68.50 218 ILE A N 1
ATOM 1754 C CA . ILE A 1 218 ? 28.513 -5.298 -4.560 1.00 68.50 218 ILE A CA 1
ATOM 1755 C C . ILE A 1 218 ? 28.076 -6.464 -5.455 1.00 68.50 218 ILE A C 1
ATOM 1757 O O . ILE A 1 218 ? 28.658 -7.544 -5.388 1.00 68.50 218 ILE A O 1
ATOM 1761 N N . ALA A 1 219 ? 27.054 -6.267 -6.292 1.00 67.38 219 ALA A N 1
ATOM 1762 C CA . ALA A 1 219 ? 26.596 -7.299 -7.218 1.00 67.38 219 ALA A CA 1
ATOM 1763 C C . ALA A 1 219 ? 27.689 -7.679 -8.229 1.00 67.38 219 ALA A C 1
ATOM 1765 O O . ALA A 1 219 ? 27.902 -8.862 -8.472 1.00 67.38 219 ALA A O 1
ATOM 1766 N N . GLU A 1 220 ? 28.408 -6.696 -8.769 1.00 66.75 220 GLU A N 1
ATOM 1767 C CA . GLU A 1 220 ? 29.566 -6.902 -9.641 1.00 66.75 220 GLU A CA 1
ATOM 1768 C C . GLU A 1 220 ? 30.663 -7.709 -8.929 1.00 66.75 220 GLU A C 1
ATOM 1770 O O . GLU A 1 220 ? 31.121 -8.722 -9.454 1.00 66.75 220 GLU A O 1
ATOM 1775 N N . GLU A 1 221 ? 31.009 -7.350 -7.688 1.00 68.75 221 GLU A N 1
ATOM 1776 C CA . GLU A 1 221 ? 31.993 -8.087 -6.885 1.00 68.75 221 GLU A CA 1
ATOM 1777 C C . GLU A 1 221 ? 31.569 -9.543 -6.619 1.00 68.75 221 GLU A C 1
ATOM 1779 O O . GLU A 1 221 ? 32.387 -10.462 -6.702 1.00 68.75 221 GLU A O 1
ATOM 1784 N N . LEU A 1 222 ? 30.290 -9.778 -6.312 1.00 63.00 222 LEU A N 1
ATOM 1785 C CA . LEU A 1 222 ? 29.748 -11.123 -6.105 1.00 63.00 222 LEU A CA 1
ATOM 1786 C C . LEU A 1 222 ? 29.770 -11.946 -7.394 1.00 63.00 222 LEU A C 1
ATOM 1788 O O . LEU A 1 222 ? 30.104 -13.128 -7.352 1.00 63.00 222 LEU A O 1
ATOM 1792 N N . LEU A 1 223 ? 29.451 -11.332 -8.533 1.00 59.25 223 LEU A N 1
ATOM 1793 C CA . LEU A 1 223 ? 29.460 -11.997 -9.834 1.00 59.25 223 LEU A CA 1
ATOM 1794 C C . LEU A 1 223 ? 30.880 -12.339 -10.295 1.00 59.25 223 LEU A C 1
ATOM 1796 O O . LEU A 1 223 ? 31.072 -13.399 -10.880 1.00 59.25 223 LEU A O 1
ATOM 1800 N N . HIS A 1 224 ? 31.885 -11.524 -9.961 1.00 61.97 224 HIS A N 1
ATOM 1801 C CA . HIS A 1 224 ? 33.294 -11.856 -10.206 1.00 61.97 224 HIS A CA 1
ATOM 1802 C C . HIS A 1 224 ? 33.797 -13.063 -9.400 1.00 61.97 224 HIS A C 1
ATOM 1804 O O . HIS A 1 224 ? 34.769 -13.697 -9.805 1.00 61.97 224 HIS A O 1
ATOM 1810 N N . LYS A 1 225 ? 33.147 -13.400 -8.278 1.00 58.62 225 LYS A N 1
ATOM 1811 C CA . LYS A 1 225 ? 33.466 -14.588 -7.464 1.00 58.62 225 LYS A CA 1
ATOM 1812 C C . LYS A 1 225 ? 32.817 -15.872 -7.995 1.00 58.62 225 LYS A C 1
ATOM 1814 O O . LYS A 1 225 ? 33.161 -16.954 -7.527 1.00 58.62 225 LYS A O 1
ATOM 1819 N N . VAL A 1 226 ? 31.894 -15.770 -8.954 1.00 54.91 226 VAL A N 1
ATOM 1820 C CA . VAL A 1 226 ? 31.278 -16.919 -9.629 1.00 54.91 226 VAL A CA 1
ATOM 1821 C C . VAL A 1 226 ? 32.068 -17.201 -10.909 1.00 54.91 226 VAL A C 1
ATOM 1823 O O . VAL A 1 226 ? 31.987 -16.447 -11.877 1.00 54.91 226 VAL A O 1
ATOM 1826 N N . GLU A 1 227 ? 32.854 -18.282 -10.931 1.00 40.28 227 GLU A N 1
ATOM 1827 C CA . GLU A 1 227 ? 33.579 -18.693 -12.140 1.00 40.28 227 GLU A CA 1
ATOM 1828 C C . GLU A 1 227 ? 32.602 -18.956 -13.306 1.00 40.28 227 GLU A C 1
ATOM 1830 O O . GLU A 1 227 ? 31.605 -19.661 -13.150 1.00 40.28 227 GLU A O 1
ATOM 1835 N N . GLY A 1 228 ? 32.892 -18.394 -14.488 1.00 42.47 228 GLY A N 1
ATOM 1836 C CA . GLY A 1 228 ? 32.163 -18.681 -15.735 1.00 42.47 228 GLY A CA 1
ATOM 1837 C C . GLY A 1 228 ? 31.295 -17.553 -16.312 1.00 42.47 228 GLY A C 1
ATOM 1838 O O . GLY A 1 228 ? 30.746 -17.734 -17.397 1.00 42.47 228 GLY A O 1
ATOM 1839 N N . ILE A 1 229 ? 31.192 -16.386 -15.662 1.00 43.22 229 ILE A N 1
ATOM 1840 C CA . ILE A 1 229 ? 30.454 -15.224 -16.199 1.00 43.22 229 ILE A CA 1
ATOM 1841 C C . ILE A 1 229 ? 31.441 -14.134 -16.649 1.00 43.22 229 ILE A C 1
ATOM 1843 O O . ILE A 1 229 ? 32.058 -13.456 -15.832 1.00 43.22 229 ILE A O 1
ATOM 1847 N N . VAL A 1 230 ? 31.584 -13.942 -17.966 1.00 36.19 230 VAL A N 1
ATOM 1848 C CA . VAL A 1 230 ? 32.379 -12.854 -18.568 1.00 36.19 230 VAL A CA 1
ATOM 1849 C C . VAL A 1 230 ? 31.441 -11.711 -18.958 1.00 36.19 230 VAL A C 1
ATOM 1851 O O . VAL A 1 230 ? 30.611 -11.879 -19.850 1.00 36.19 230 VAL A O 1
ATOM 1854 N N . PHE A 1 231 ? 31.576 -10.539 -18.328 1.00 44.81 231 PHE A N 1
ATOM 1855 C CA . PHE A 1 231 ? 30.880 -9.324 -18.767 1.00 44.81 231 PHE A CA 1
ATOM 1856 C C . PHE A 1 231 ? 31.738 -8.496 -19.731 1.00 44.81 231 PHE A C 1
ATOM 1858 O O . PHE A 1 231 ? 32.900 -8.181 -19.458 1.00 44.81 231 PHE A O 1
ATOM 1865 N N . SER A 1 232 ? 31.127 -8.069 -20.841 1.00 36.38 232 SER A N 1
ATOM 1866 C CA . SER A 1 232 ? 31.630 -6.951 -21.637 1.00 36.38 232 SER A CA 1
ATOM 1867 C C . SER A 1 232 ? 31.494 -5.674 -20.809 1.00 36.38 232 SER A C 1
ATOM 1869 O O . SER A 1 232 ? 30.381 -5.269 -20.469 1.00 36.38 232 SER A O 1
ATOM 1871 N N . HIS A 1 233 ? 32.621 -5.062 -20.458 1.00 35.06 233 HIS A N 1
ATOM 1872 C CA . HIS A 1 233 ? 32.656 -3.818 -19.699 1.00 35.06 233 HIS A CA 1
ATOM 1873 C C . HIS A 1 233 ? 31.908 -2.706 -20.447 1.00 35.06 233 HIS A C 1
ATOM 1875 O O . HIS A 1 233 ? 32.125 -2.537 -21.648 1.00 35.06 233 HIS A O 1
ATOM 1881 N N . ASN A 1 234 ? 31.049 -1.988 -19.708 1.00 33.34 234 ASN A N 1
ATOM 1882 C CA . ASN A 1 234 ? 30.492 -0.639 -19.932 1.00 33.34 234 ASN A CA 1
ATOM 1883 C C . ASN A 1 234 ? 28.986 -0.582 -19.622 1.00 33.34 234 ASN A C 1
ATOM 1885 O O . ASN A 1 234 ? 28.156 -0.415 -20.514 1.00 33.34 234 ASN A O 1
ATOM 1889 N N . VAL A 1 235 ? 28.621 -0.657 -18.337 1.00 36.03 235 VAL A N 1
ATOM 1890 C CA . VAL A 1 235 ? 27.328 -0.126 -17.878 1.00 36.03 235 VAL A CA 1
ATOM 1891 C C . VAL A 1 235 ? 27.565 1.298 -17.383 1.00 36.03 235 VAL A C 1
ATOM 1893 O O . VAL A 1 235 ? 27.861 1.533 -16.218 1.00 36.03 235 VAL A O 1
ATOM 1896 N N . THR A 1 236 ? 27.470 2.270 -18.288 1.00 29.41 236 THR A N 1
ATOM 1897 C CA . THR A 1 236 ? 27.401 3.687 -17.915 1.00 29.41 236 THR A CA 1
ATOM 1898 C C . THR A 1 236 ? 25.934 4.040 -17.686 1.00 29.41 236 THR A C 1
ATOM 1900 O O . THR A 1 236 ? 25.163 4.118 -18.640 1.00 29.41 236 THR A O 1
ATOM 1903 N N . ILE A 1 237 ? 25.525 4.249 -16.432 1.00 33.94 237 ILE A N 1
ATOM 1904 C CA . ILE A 1 237 ? 24.219 4.848 -16.127 1.00 33.94 237 ILE A CA 1
ATOM 1905 C C . ILE A 1 237 ? 24.356 6.357 -16.363 1.00 33.94 237 ILE A C 1
ATOM 1907 O O . ILE A 1 237 ? 24.766 7.105 -15.480 1.00 33.94 237 ILE A O 1
ATOM 1911 N N . SER A 1 238 ? 24.071 6.815 -17.581 1.00 26.64 238 SER A N 1
ATOM 1912 C CA . SER A 1 238 ? 23.981 8.241 -17.893 1.00 26.64 238 SER A CA 1
ATOM 1913 C C . SER A 1 238 ? 22.587 8.761 -17.536 1.00 26.64 238 SER A C 1
ATOM 1915 O O . SER A 1 238 ? 21.604 8.519 -18.234 1.00 26.64 238 SER A O 1
ATOM 1917 N N . ILE A 1 239 ? 22.495 9.499 -16.429 1.00 34.31 239 ILE A N 1
ATOM 1918 C CA . ILE A 1 239 ? 21.285 10.240 -16.061 1.00 34.31 239 ILE A CA 1
ATOM 1919 C C . ILE A 1 239 ? 21.329 11.575 -16.806 1.00 34.31 239 ILE A C 1
ATOM 1921 O O . ILE A 1 239 ? 22.057 12.493 -16.434 1.00 34.31 239 ILE A O 1
ATOM 1925 N N . SER A 1 240 ? 20.568 11.675 -17.896 1.00 28.92 240 SER A N 1
ATOM 1926 C CA . SER A 1 240 ? 20.331 12.949 -18.573 1.00 28.92 240 SER A CA 1
ATOM 1927 C C . SER A 1 240 ? 19.441 13.817 -17.681 1.00 28.92 240 SER A C 1
ATOM 1929 O O . SER A 1 240 ? 18.226 13.633 -17.613 1.00 28.92 240 SER A O 1
ATOM 1931 N N . SER A 1 241 ? 20.055 14.768 -16.975 1.00 35.09 241 SER A N 1
ATOM 1932 C CA . SER A 1 241 ? 19.341 15.941 -16.491 1.00 35.09 241 SER A CA 1
ATOM 1933 C C . SER A 1 241 ? 19.226 16.928 -17.656 1.00 35.09 241 SER A C 1
ATOM 1935 O O . SER A 1 241 ? 20.219 17.280 -18.291 1.00 35.09 241 SER A O 1
ATOM 1937 N N . LYS A 1 242 ? 17.995 17.380 -17.905 1.00 30.25 242 LYS A N 1
ATOM 1938 C CA . LYS A 1 242 ? 17.543 18.379 -18.894 1.00 30.25 242 LYS A CA 1
ATOM 1939 C C . LYS A 1 242 ? 16.929 17.828 -20.185 1.00 30.25 242 LYS A C 1
ATOM 1941 O O . LYS A 1 242 ? 17.507 17.066 -20.948 1.00 30.25 242 LYS A O 1
ATOM 1946 N N . ALA A 1 243 ? 15.709 18.318 -20.382 1.00 30.02 243 ALA A N 1
ATOM 1947 C CA . ALA A 1 243 ? 14.821 18.163 -21.515 1.00 30.02 243 ALA A CA 1
ATOM 1948 C C . ALA A 1 243 ? 15.502 18.305 -22.890 1.00 30.02 243 ALA A C 1
ATOM 1950 O O . ALA A 1 243 ? 16.250 19.250 -23.116 1.00 30.02 243 ALA A O 1
ATOM 1951 N N . ASN A 1 244 ? 15.114 17.393 -23.791 1.00 33.41 244 ASN A N 1
ATOM 1952 C CA . ASN A 1 244 ? 15.153 17.432 -25.258 1.00 33.41 244 ASN A CA 1
ATOM 1953 C C . ASN A 1 244 ? 16.415 17.992 -25.937 1.00 33.41 244 ASN A C 1
ATOM 1955 O O . ASN A 1 244 ? 16.581 19.202 -26.015 1.00 33.41 244 ASN A O 1
ATOM 1959 N N . GLN A 1 245 ? 17.159 17.122 -26.634 1.00 26.98 245 GLN A N 1
ATOM 1960 C CA . GLN A 1 245 ? 17.161 17.059 -28.108 1.00 26.98 245 GLN A CA 1
ATOM 1961 C C . GLN A 1 245 ? 17.847 15.772 -28.618 1.00 26.98 245 GLN A C 1
ATOM 1963 O O . GLN A 1 245 ? 18.996 15.496 -28.305 1.00 26.98 245 GLN A O 1
ATOM 1968 N N . VAL A 1 246 ? 17.092 15.014 -29.422 1.00 27.91 246 VAL A N 1
ATOM 1969 C CA . VAL A 1 246 ? 17.506 14.310 -30.651 1.00 27.91 246 VAL A CA 1
ATOM 1970 C C . VAL A 1 246 ? 18.834 13.537 -30.618 1.00 27.91 246 VAL A C 1
ATOM 1972 O O . VAL A 1 246 ? 19.872 14.044 -31.020 1.00 27.91 246 VAL A O 1
ATOM 1975 N N . LEU A 1 247 ? 18.757 12.250 -30.276 1.00 26.08 247 LEU A N 1
ATOM 1976 C CA . LEU A 1 247 ? 19.155 11.137 -31.151 1.00 26.08 247 LEU A CA 1
ATOM 1977 C C . LEU A 1 247 ? 18.829 9.829 -30.427 1.00 26.08 247 LEU A C 1
ATOM 1979 O O . LEU A 1 247 ? 19.444 9.462 -29.431 1.00 26.08 247 LEU A O 1
ATOM 1983 N N . MET A 1 248 ? 17.797 9.158 -30.944 1.00 34.22 248 MET A N 1
ATOM 1984 C CA . MET A 1 248 ? 17.561 7.736 -30.733 1.00 34.22 248 MET A CA 1
ATOM 1985 C C . MET A 1 248 ? 18.856 6.953 -30.963 1.00 34.22 248 MET A C 1
ATOM 1987 O O . MET A 1 248 ? 19.671 7.377 -31.772 1.00 34.22 248 MET A O 1
ATOM 1991 N N . TRP A 1 249 ? 18.954 5.812 -30.284 1.00 28.72 249 TRP A N 1
ATOM 1992 C CA . TRP A 1 249 ? 19.827 4.646 -30.480 1.00 28.72 249 TRP A CA 1
ATOM 1993 C C . TRP A 1 249 ? 20.515 4.280 -29.154 1.00 28.72 249 TRP A C 1
ATOM 1995 O O . TRP A 1 249 ? 21.308 5.037 -28.610 1.00 28.72 249 TRP A O 1
ATOM 2005 N N . ASN A 1 250 ? 20.183 3.075 -28.667 1.00 28.80 250 ASN A N 1
ATOM 2006 C CA . ASN A 1 250 ? 20.794 2.327 -27.553 1.00 28.80 250 ASN A CA 1
ATOM 2007 C C . ASN A 1 250 ? 20.229 2.524 -26.135 1.00 28.80 250 ASN A C 1
ATOM 2009 O O . ASN A 1 250 ? 20.941 2.899 -25.208 1.00 28.80 250 ASN A O 1
ATOM 2013 N N . SER A 1 251 ? 18.972 2.135 -25.901 1.00 30.78 251 SER A N 1
ATOM 2014 C CA . SER A 1 251 ? 18.485 1.890 -24.528 1.00 30.78 251 SER A CA 1
ATOM 2015 C C . SER A 1 251 ? 17.572 0.667 -24.428 1.00 30.78 251 SER A C 1
ATOM 2017 O O . SER A 1 251 ? 16.456 0.758 -23.934 1.00 30.78 251 SER A O 1
ATOM 2019 N N . VAL A 1 252 ? 18.048 -0.494 -24.892 1.00 32.22 252 VAL A N 1
ATOM 2020 C CA . VAL A 1 252 ? 17.490 -1.810 -24.525 1.00 32.22 252 VAL A CA 1
ATOM 2021 C C . VAL A 1 252 ? 18.629 -2.834 -24.463 1.00 32.22 252 VAL A C 1
ATOM 2023 O O . VAL A 1 252 ? 18.798 -3.625 -25.378 1.00 32.22 252 VAL A O 1
ATOM 2026 N N . TYR A 1 253 ? 19.433 -2.822 -23.394 1.00 30.06 253 TYR A N 1
ATOM 2027 C CA . TYR A 1 253 ? 20.348 -3.947 -23.115 1.00 30.06 253 TYR A CA 1
ATOM 2028 C C . TYR A 1 253 ? 20.350 -4.435 -21.660 1.00 30.06 253 TYR A C 1
ATOM 2030 O O . TYR A 1 253 ? 20.875 -5.508 -21.390 1.00 30.06 253 TYR A O 1
ATOM 2038 N N . VAL A 1 254 ? 19.672 -3.761 -20.726 1.00 35.28 254 VAL A N 1
ATOM 2039 C CA . VAL A 1 254 ? 19.711 -4.174 -19.307 1.00 35.28 254 VAL A CA 1
ATOM 2040 C C . VAL A 1 254 ? 18.712 -5.295 -18.973 1.00 35.28 254 VAL A C 1
ATOM 2042 O O . VAL A 1 254 ? 18.940 -6.060 -18.044 1.00 35.28 254 VAL A O 1
ATOM 2045 N N . LEU A 1 255 ? 17.659 -5.502 -19.777 1.00 29.23 255 LEU A N 1
ATOM 2046 C CA . LEU A 1 255 ? 16.777 -6.674 -19.625 1.00 29.23 255 LEU A CA 1
ATOM 2047 C C . LEU A 1 255 ? 17.250 -7.912 -20.406 1.00 29.23 255 LEU A C 1
ATOM 2049 O O . LEU A 1 255 ? 16.822 -9.022 -20.102 1.00 29.23 255 LEU A O 1
ATOM 2053 N N . ALA A 1 256 ? 18.147 -7.754 -21.383 1.00 29.47 256 ALA A N 1
ATOM 2054 C CA . ALA A 1 256 ? 18.587 -8.863 -22.229 1.00 29.47 256 ALA A CA 1
ATOM 2055 C C . ALA A 1 256 ? 19.530 -9.836 -21.499 1.00 29.47 256 ALA A C 1
ATOM 2057 O O . ALA A 1 256 ? 19.519 -11.022 -21.808 1.00 29.47 256 ALA A O 1
ATOM 2058 N N . ALA A 1 257 ? 20.276 -9.382 -20.485 1.00 32.28 257 ALA A N 1
ATOM 2059 C CA . ALA A 1 257 ? 21.155 -10.264 -19.711 1.00 32.28 257 ALA A CA 1
ATOM 2060 C C . ALA A 1 257 ? 20.385 -11.221 -18.776 1.00 32.28 257 ALA A C 1
ATOM 2062 O O . ALA A 1 257 ? 20.831 -12.340 -18.550 1.00 32.28 257 ALA A O 1
ATOM 2063 N N . LEU A 1 258 ? 19.196 -10.832 -18.292 1.00 31.66 258 LEU A N 1
ATOM 2064 C CA . LEU A 1 258 ? 18.324 -11.720 -17.505 1.00 31.66 258 LEU A CA 1
ATOM 2065 C C . LEU A 1 258 ? 17.381 -12.557 -18.381 1.00 31.66 258 LEU A C 1
ATOM 2067 O O . LEU A 1 258 ? 17.047 -13.681 -18.018 1.00 31.66 258 LEU A O 1
ATOM 2071 N N . VAL A 1 259 ? 16.980 -12.054 -19.554 1.00 33.09 259 VAL A N 1
ATOM 2072 C CA . VAL A 1 259 ? 16.156 -12.823 -20.502 1.00 33.09 259 VAL A CA 1
ATOM 2073 C C . VAL A 1 259 ? 16.994 -13.844 -21.282 1.00 33.09 259 VAL A C 1
ATOM 2075 O O . VAL A 1 259 ? 16.496 -14.927 -21.563 1.00 33.09 259 VAL A O 1
ATOM 2078 N N . GLY A 1 260 ? 18.276 -13.576 -21.554 1.00 30.48 260 GLY A N 1
ATOM 2079 C CA . GLY A 1 260 ? 19.177 -14.490 -22.271 1.00 30.48 260 GLY A CA 1
ATOM 2080 C C . GLY A 1 260 ? 19.471 -15.810 -2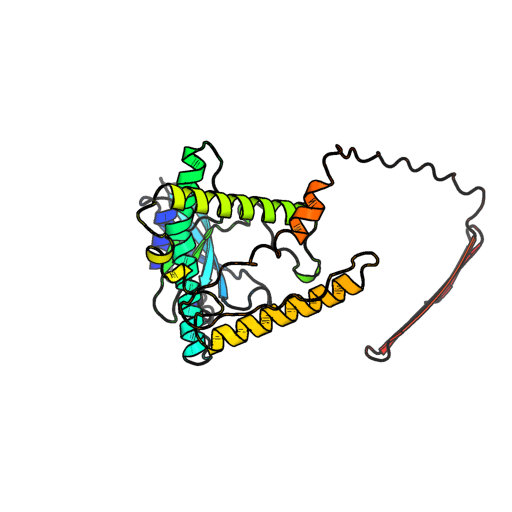1.549 1.00 30.48 260 GLY A C 1
ATOM 2081 O O . GLY A 1 260 ? 19.765 -16.803 -22.206 1.00 30.48 260 GLY A O 1
ATOM 2082 N N . VAL A 1 261 ? 19.313 -15.861 -20.222 1.00 37.53 261 VAL A N 1
ATOM 2083 C CA . VAL A 1 261 ? 19.402 -17.113 -19.446 1.00 37.53 261 VAL A CA 1
ATOM 2084 C C . VAL A 1 261 ? 18.059 -17.861 -19.432 1.00 37.53 261 VAL A C 1
ATOM 2086 O O . VAL A 1 261 ? 18.030 -19.080 -19.307 1.00 37.53 261 VAL A O 1
ATOM 2089 N N . ALA A 1 262 ? 16.938 -17.167 -19.653 1.00 35.59 262 ALA A N 1
ATOM 2090 C CA . ALA A 1 262 ? 15.600 -17.759 -19.630 1.00 35.59 262 ALA A CA 1
ATOM 2091 C C . ALA A 1 262 ? 15.156 -18.391 -20.967 1.00 35.59 262 ALA A C 1
ATOM 2093 O O . ALA A 1 262 ? 14.128 -19.061 -20.997 1.00 35.59 262 ALA A O 1
ATOM 2094 N N . VAL A 1 263 ? 15.902 -18.212 -22.069 1.00 37.72 263 VAL A N 1
ATOM 2095 C CA . VAL A 1 263 ? 15.575 -18.824 -23.380 1.00 37.72 263 VAL A CA 1
ATOM 2096 C C . VAL A 1 263 ? 16.360 -20.105 -23.690 1.00 37.72 263 VAL A C 1
ATOM 2098 O O . VAL A 1 263 ? 16.200 -20.664 -24.773 1.00 37.72 263 VAL A O 1
ATOM 2101 N N . ALA A 1 264 ? 17.168 -20.610 -22.753 1.00 36.78 264 ALA A N 1
ATOM 2102 C CA . ALA A 1 264 ? 17.845 -21.902 -22.904 1.00 36.78 264 ALA A CA 1
ATOM 2103 C C . ALA A 1 264 ? 17.035 -23.098 -22.358 1.00 36.78 264 ALA A C 1
ATOM 2105 O O . ALA A 1 264 ? 17.341 -24.237 -22.701 1.00 36.78 264 ALA A O 1
ATOM 2106 N N . ASP A 1 265 ? 15.963 -22.868 -21.591 1.00 37.66 265 ASP A N 1
ATOM 2107 C CA . ASP A 1 265 ? 15.127 -23.934 -21.022 1.00 37.66 265 ASP A CA 1
ATOM 2108 C C . ASP A 1 265 ? 13.843 -24.146 -21.840 1.00 37.66 265 ASP A C 1
ATOM 2110 O O . ASP A 1 265 ? 12.737 -23.763 -21.464 1.00 37.66 265 ASP A O 1
ATOM 2114 N N . THR A 1 266 ? 13.990 -24.794 -22.998 1.00 39.69 266 THR A N 1
ATOM 2115 C CA . THR A 1 266 ? 12.873 -25.511 -23.652 1.00 39.69 266 THR A CA 1
ATOM 2116 C C . THR A 1 266 ? 12.989 -27.027 -23.502 1.00 39.69 266 THR A C 1
ATOM 2118 O O . THR A 1 266 ? 12.269 -27.778 -24.157 1.00 39.69 266 THR A O 1
ATOM 2121 N N . ILE A 1 267 ? 13.844 -27.503 -22.594 1.00 39.72 267 ILE A N 1
ATOM 2122 C CA . ILE A 1 267 ? 13.938 -28.924 -22.266 1.00 39.72 267 ILE A CA 1
ATOM 2123 C C . ILE A 1 267 ? 13.136 -29.159 -20.980 1.00 39.72 267 ILE A C 1
ATOM 2125 O O . ILE A 1 267 ? 13.436 -28.537 -19.963 1.00 39.72 267 ILE A O 1
ATOM 2129 N N . PRO A 1 268 ? 12.107 -30.026 -20.973 1.00 35.50 268 PRO A N 1
ATOM 2130 C CA . PRO A 1 268 ? 11.411 -30.369 -19.742 1.00 35.50 268 PRO A CA 1
ATOM 2131 C C . PRO A 1 268 ? 12.393 -31.036 -18.769 1.00 35.50 268 PRO A C 1
ATOM 2133 O O . PRO A 1 268 ? 12.777 -32.191 -18.942 1.00 35.50 268 PRO A O 1
ATOM 2136 N N . TYR A 1 269 ? 12.807 -30.296 -17.740 1.00 44.25 269 TYR A N 1
ATOM 2137 C CA . TYR A 1 269 ? 13.606 -30.826 -16.645 1.00 44.25 269 TYR A CA 1
ATOM 2138 C C . TYR A 1 269 ? 12.724 -31.702 -15.750 1.00 44.25 269 TYR A C 1
ATOM 2140 O O . TYR A 1 269 ? 11.934 -31.220 -14.938 1.00 44.25 269 TYR A O 1
ATOM 2148 N N . THR A 1 270 ? 12.857 -33.017 -15.898 1.00 41.72 270 THR A N 1
ATOM 2149 C CA . THR A 1 270 ? 12.431 -33.983 -14.883 1.00 41.72 270 THR A CA 1
ATOM 2150 C C . THR A 1 270 ? 13.598 -34.229 -13.927 1.00 41.72 270 THR A C 1
ATOM 2152 O O . THR A 1 270 ? 14.604 -34.790 -14.369 1.00 41.72 270 THR A O 1
ATOM 2155 N N . PRO A 1 271 ? 13.506 -33.856 -12.636 1.00 42.59 271 PRO A N 1
ATOM 2156 C CA . PRO A 1 271 ? 14.573 -34.147 -11.688 1.00 42.59 271 PRO A CA 1
ATOM 2157 C C . PRO A 1 271 ? 14.719 -35.670 -11.531 1.00 42.59 271 PRO A C 1
ATOM 2159 O O . PRO A 1 271 ? 13.714 -36.355 -11.301 1.00 42.59 271 PRO A O 1
ATOM 2162 N N . PRO A 1 272 ? 15.934 -36.237 -11.636 1.00 42.41 272 PRO A N 1
ATOM 2163 C CA . PRO A 1 272 ? 16.141 -37.631 -11.280 1.00 42.41 272 PRO A CA 1
ATOM 2164 C C . PRO A 1 272 ? 15.831 -37.816 -9.790 1.00 42.41 272 PRO A C 1
ATOM 2166 O O . PRO A 1 272 ? 16.269 -37.035 -8.944 1.00 42.41 272 PRO A O 1
ATOM 2169 N N . ARG A 1 273 ? 15.063 -38.861 -9.452 1.00 37.19 273 ARG A N 1
ATOM 2170 C CA . ARG A 1 273 ? 14.898 -39.280 -8.052 1.00 37.19 273 ARG A CA 1
ATOM 2171 C C . ARG A 1 273 ? 16.285 -39.604 -7.485 1.00 37.19 273 ARG A C 1
ATOM 2173 O O . ARG A 1 273 ? 17.004 -40.364 -8.137 1.00 37.19 273 ARG A O 1
ATOM 2180 N N . PRO A 1 274 ? 16.665 -39.101 -6.297 1.00 41.78 274 PRO A N 1
ATOM 2181 C CA . PRO A 1 274 ? 17.930 -39.479 -5.687 1.00 41.78 274 PRO A CA 1
ATOM 2182 C C . PRO A 1 274 ? 17.917 -40.982 -5.384 1.00 41.78 274 PRO A C 1
ATOM 2184 O O . PRO A 1 274 ? 17.209 -41.460 -4.501 1.00 41.78 274 PRO A O 1
ATOM 2187 N N . SER A 1 275 ? 18.688 -41.732 -6.167 1.00 44.25 275 SER A N 1
ATOM 2188 C CA . SER A 1 275 ? 19.078 -43.106 -5.884 1.00 44.25 275 SER A CA 1
ATOM 2189 C C . SER A 1 275 ? 20.452 -43.032 -5.229 1.00 44.25 275 SER A C 1
ATOM 2191 O O . SER A 1 275 ? 21.461 -42.805 -5.894 1.00 44.25 275 SER A O 1
ATOM 2193 N N . TYR A 1 276 ? 20.493 -43.174 -3.906 1.00 43.25 276 TYR A N 1
ATOM 2194 C CA . TYR A 1 276 ? 21.750 -43.352 -3.188 1.00 43.25 276 TYR A CA 1
ATOM 2195 C C . TYR A 1 276 ? 22.212 -44.799 -3.368 1.00 43.25 276 TYR A C 1
ATOM 2197 O O . TYR A 1 276 ? 21.962 -45.651 -2.525 1.00 43.25 276 TYR A O 1
ATOM 2205 N N . ASN A 1 277 ? 22.890 -45.075 -4.481 1.00 49.66 277 ASN A N 1
ATOM 2206 C CA . ASN A 1 277 ? 23.684 -46.291 -4.657 1.00 49.66 277 ASN A CA 1
ATOM 2207 C C . ASN A 1 277 ? 25.135 -46.030 -4.225 1.00 49.66 277 ASN A C 1
ATOM 2209 O O . ASN A 1 277 ? 26.069 -46.256 -4.991 1.00 49.66 277 ASN A O 1
ATOM 2213 N N . ALA A 1 278 ? 25.337 -45.518 -3.008 1.00 49.84 278 ALA A N 1
ATOM 2214 C CA . ALA A 1 278 ? 26.657 -45.587 -2.395 1.00 49.84 278 ALA A CA 1
ATOM 2215 C C . ALA A 1 278 ? 26.835 -47.026 -1.884 1.00 49.84 278 ALA A C 1
ATOM 2217 O O . ALA A 1 278 ? 26.015 -47.466 -1.072 1.00 49.84 278 ALA A O 1
ATOM 2218 N N . PRO A 1 279 ? 27.835 -47.795 -2.354 1.00 58.06 279 PRO A N 1
ATOM 2219 C CA . PRO A 1 279 ? 28.119 -49.087 -1.752 1.00 58.06 279 PRO A CA 1
ATOM 2220 C C . PRO A 1 279 ? 28.398 -48.872 -0.262 1.00 58.06 279 PRO A C 1
ATOM 2222 O O . PRO A 1 279 ? 29.150 -47.968 0.106 1.00 58.06 279 PRO A O 1
ATOM 2225 N N . ALA A 1 280 ? 27.760 -49.673 0.597 1.00 56.44 280 ALA A N 1
ATOM 2226 C CA . ALA A 1 280 ? 28.064 -49.666 2.022 1.00 56.44 280 ALA A CA 1
ATOM 2227 C C . ALA A 1 280 ? 29.585 -49.856 2.190 1.00 56.44 280 ALA A C 1
ATOM 2229 O O . ALA A 1 280 ? 30.134 -50.764 1.554 1.00 56.44 280 ALA A O 1
ATOM 2230 N N . PRO A 1 281 ? 30.280 -49.012 2.977 1.00 59.41 281 PRO A N 1
ATOM 2231 C CA . PRO A 1 281 ? 31.718 -49.138 3.142 1.00 59.41 281 PRO A CA 1
ATOM 2232 C C . PRO A 1 281 ? 32.054 -50.550 3.624 1.00 59.41 281 PRO A C 1
ATOM 2234 O O . PRO A 1 281 ? 31.540 -51.014 4.644 1.00 59.41 281 PRO A O 1
ATOM 2237 N N . ALA A 1 282 ? 32.901 -51.245 2.870 1.00 61.72 282 ALA A N 1
ATOM 2238 C CA . ALA A 1 282 ? 33.382 -52.571 3.222 1.00 61.72 282 ALA A CA 1
ATOM 2239 C C . ALA A 1 282 ? 34.478 -52.443 4.291 1.00 61.72 282 ALA A C 1
ATOM 2241 O O . ALA A 1 282 ? 35.659 -52.611 4.009 1.00 61.72 282 ALA A O 1
ATOM 2242 N N . GLY A 1 283 ? 34.091 -52.089 5.516 1.00 68.94 283 GLY A N 1
ATOM 2243 C CA . GLY A 1 283 ? 34.994 -52.084 6.662 1.00 68.94 283 GLY A CA 1
ATOM 2244 C C . GLY A 1 283 ? 34.654 -51.038 7.725 1.00 68.94 283 GLY A C 1
ATOM 2245 O O . GLY A 1 283 ? 33.893 -50.105 7.460 1.00 68.94 283 GLY A O 1
ATOM 2246 N N . PRO A 1 284 ? 35.203 -51.186 8.944 1.00 72.62 284 PRO A N 1
ATOM 2247 C CA . PRO A 1 284 ? 35.068 -50.189 10.001 1.00 72.62 284 PRO A CA 1
ATOM 2248 C C . PRO A 1 284 ? 35.609 -48.830 9.528 1.00 72.62 284 PRO A C 1
ATOM 2250 O O . PRO A 1 284 ? 36.657 -48.781 8.887 1.00 72.62 284 PRO A O 1
ATOM 2253 N N . ALA A 1 285 ? 34.917 -47.730 9.842 1.00 73.94 285 ALA A N 1
ATOM 2254 C CA . ALA A 1 285 ? 35.327 -46.392 9.413 1.00 73.94 285 ALA A CA 1
ATOM 2255 C C . ALA A 1 285 ? 36.726 -46.031 9.947 1.00 73.94 285 ALA A C 1
ATOM 2257 O O . ALA A 1 285 ? 36.986 -46.195 11.141 1.00 73.94 285 ALA A O 1
ATOM 2258 N N . GLN A 1 286 ? 37.600 -45.528 9.071 1.00 84.25 286 GLN A N 1
ATOM 2259 C CA . GLN A 1 286 ? 38.895 -44.955 9.437 1.00 84.25 286 GLN A CA 1
ATOM 2260 C C . GLN A 1 286 ? 39.032 -43.553 8.851 1.00 84.25 286 GLN A C 1
ATOM 2262 O O . GLN A 1 286 ? 38.916 -43.382 7.637 1.00 84.25 286 GLN A O 1
ATOM 2267 N N . TYR A 1 287 ? 39.242 -42.559 9.710 1.00 82.44 287 TYR A N 1
ATOM 2268 C CA . TYR A 1 287 ? 39.503 -41.177 9.313 1.00 82.44 287 TYR A CA 1
ATOM 2269 C C . TYR A 1 287 ? 40.305 -40.449 10.390 1.00 82.44 287 TYR A C 1
ATOM 2271 O O . TYR A 1 287 ? 40.272 -40.826 11.559 1.00 82.44 287 TYR A O 1
ATOM 2279 N N . GLU A 1 288 ? 40.984 -39.381 9.992 1.00 84.88 288 GLU A N 1
ATOM 2280 C CA . GLU A 1 288 ? 41.677 -38.450 10.876 1.00 84.88 288 GLU A CA 1
ATOM 2281 C C . GLU A 1 288 ? 41.537 -37.052 10.276 1.00 84.88 288 GLU A C 1
ATOM 2283 O O . GLU A 1 288 ? 41.749 -36.872 9.073 1.00 84.88 288 GLU A O 1
ATOM 2288 N N . PHE A 1 289 ? 41.134 -36.076 11.087 1.00 83.00 289 PHE A N 1
ATOM 2289 C CA . PHE A 1 289 ? 41.133 -34.677 10.680 1.00 83.00 289 PHE A CA 1
ATOM 2290 C C . PHE A 1 289 ? 41.498 -33.760 11.847 1.00 83.00 289 PHE A C 1
ATOM 2292 O O . PHE A 1 289 ? 41.189 -34.027 13.008 1.00 83.00 289 PHE A O 1
ATOM 2299 N N . ASP A 1 290 ? 42.155 -32.661 11.501 1.00 84.81 290 ASP A N 1
ATOM 2300 C CA . ASP A 1 290 ? 42.565 -31.595 12.406 1.00 84.81 290 ASP A CA 1
ATOM 2301 C C . ASP A 1 290 ? 42.229 -30.268 11.727 1.00 84.81 290 ASP A C 1
ATOM 2303 O O . ASP A 1 290 ? 42.556 -30.058 10.552 1.00 84.81 290 ASP A O 1
ATOM 2307 N N . TRP A 1 291 ? 41.533 -29.391 12.443 1.00 81.69 291 TRP A N 1
ATOM 2308 C CA . TRP A 1 291 ? 41.341 -28.020 12.010 1.00 81.69 291 TRP A CA 1
ATOM 2309 C C . TRP A 1 291 ? 41.551 -27.052 13.164 1.00 81.69 291 TRP A C 1
ATOM 2311 O O . TRP A 1 291 ? 41.171 -27.288 14.309 1.00 81.69 291 TRP A O 1
ATOM 2321 N N . THR A 1 292 ? 42.112 -25.898 12.822 1.00 80.38 292 THR A N 1
ATOM 2322 C CA . THR A 1 292 ? 42.249 -24.767 13.730 1.00 80.38 292 THR A CA 1
ATOM 2323 C C . THR A 1 292 ? 41.718 -23.517 13.046 1.00 80.38 292 THR A C 1
ATOM 2325 O O . THR A 1 292 ? 41.992 -23.259 11.874 1.00 80.38 292 THR A O 1
ATOM 2328 N N . MET A 1 293 ? 40.915 -22.746 13.774 1.00 71.44 293 MET A N 1
ATOM 2329 C CA . MET A 1 293 ? 40.442 -21.433 13.360 1.00 71.44 293 MET A CA 1
ATOM 2330 C C . MET A 1 293 ? 41.056 -20.403 14.300 1.00 71.44 293 MET A C 1
ATOM 2332 O O . MET A 1 293 ? 40.783 -20.415 15.500 1.00 71.44 293 MET A O 1
ATOM 2336 N N . ASN A 1 294 ? 41.890 -19.531 13.741 1.00 76.25 294 ASN A N 1
ATOM 2337 C CA . ASN A 1 294 ? 42.490 -18.406 14.444 1.00 76.25 294 ASN A CA 1
ATOM 2338 C C . ASN A 1 294 ? 42.052 -17.121 13.742 1.00 76.25 294 ASN A C 1
ATOM 2340 O O . ASN A 1 294 ? 42.514 -16.817 12.641 1.00 76.25 294 ASN A O 1
ATOM 2344 N N . ASP A 1 295 ? 41.120 -16.402 14.362 1.00 73.12 295 ASP A N 1
ATOM 2345 C CA . ASP A 1 295 ? 40.651 -15.111 13.873 1.00 73.12 295 ASP A CA 1
ATOM 2346 C C . ASP A 1 295 ? 41.125 -13.991 14.812 1.00 73.12 295 ASP A C 1
ATOM 2348 O O . ASP A 1 295 ? 40.597 -13.784 15.909 1.00 73.12 295 ASP A O 1
ATOM 2352 N N . ALA A 1 296 ? 42.137 -13.246 14.358 1.00 63.69 296 ALA A N 1
ATOM 2353 C CA . ALA A 1 296 ? 42.787 -12.193 15.138 1.00 63.69 296 ALA A CA 1
ATOM 2354 C C . ALA A 1 296 ? 41.880 -10.980 15.431 1.00 63.69 296 ALA A C 1
ATOM 2356 O O . ALA A 1 296 ? 42.164 -10.223 16.358 1.00 63.69 296 ALA A O 1
ATOM 2357 N N . ASN A 1 297 ? 40.797 -10.788 14.669 1.00 62.78 297 ASN A N 1
ATOM 2358 C CA . ASN A 1 297 ? 39.883 -9.654 14.835 1.00 62.78 297 ASN A CA 1
ATOM 2359 C C . ASN A 1 297 ? 38.776 -9.939 15.861 1.00 62.78 297 ASN A C 1
ATOM 2361 O O . ASN A 1 297 ? 38.290 -9.015 16.510 1.00 62.78 297 ASN A O 1
ATOM 2365 N N . SER A 1 298 ? 38.376 -11.203 16.008 1.00 70.44 298 SER A N 1
ATOM 2366 C CA . SER A 1 298 ? 37.319 -11.650 16.923 1.00 70.44 298 SER A CA 1
ATOM 2367 C C . SER A 1 298 ? 37.843 -12.354 18.177 1.00 70.44 298 SER A C 1
ATOM 2369 O O . SER A 1 298 ? 37.076 -12.539 19.119 1.00 70.44 298 SER A O 1
ATOM 2371 N N . GLY A 1 299 ? 39.130 -12.725 18.222 1.00 59.78 299 GLY A N 1
ATOM 2372 C CA . GLY A 1 299 ? 39.740 -13.434 19.354 1.00 59.78 299 GLY A CA 1
ATOM 2373 C C . GLY A 1 299 ? 39.304 -14.898 19.478 1.00 59.78 299 GLY A C 1
ATOM 2374 O O . GLY A 1 299 ? 39.593 -15.541 20.488 1.00 59.78 299 GLY A O 1
ATOM 2375 N N . ASN A 1 300 ? 38.616 -15.428 18.464 1.00 56.66 300 ASN A N 1
ATOM 2376 C CA . ASN A 1 300 ? 38.150 -16.807 18.431 1.00 56.66 300 ASN A CA 1
ATOM 2377 C C . ASN A 1 300 ? 39.284 -17.734 17.993 1.00 56.66 300 ASN A C 1
ATOM 2379 O O . ASN A 1 300 ? 39.602 -17.823 16.807 1.00 56.66 300 ASN A O 1
ATOM 2383 N N . ASN A 1 301 ? 39.854 -18.434 18.974 1.00 79.06 301 ASN A N 1
ATOM 2384 C CA . ASN A 1 301 ? 40.838 -19.492 18.784 1.00 79.06 301 ASN A CA 1
ATOM 2385 C C . ASN A 1 301 ? 40.196 -20.824 19.163 1.00 79.06 301 ASN A C 1
ATOM 2387 O O . ASN A 1 301 ? 40.134 -21.165 20.344 1.00 79.06 301 ASN A O 1
ATOM 2391 N N . TYR A 1 302 ? 39.700 -21.547 18.164 1.00 80.62 302 TYR A N 1
ATOM 2392 C CA . TYR A 1 302 ? 39.142 -22.885 18.346 1.00 80.62 302 TYR A CA 1
ATOM 2393 C C . TYR A 1 302 ? 39.950 -23.883 17.533 1.00 80.62 302 TYR A C 1
ATOM 2395 O O . TYR A 1 302 ? 40.351 -23.594 16.404 1.00 80.62 302 TYR A O 1
ATOM 2403 N N . GLY A 1 303 ? 40.189 -25.049 18.114 1.00 79.62 303 GLY A N 1
ATOM 2404 C CA . GLY A 1 303 ? 40.785 -26.179 17.429 1.00 79.62 303 GLY A CA 1
ATOM 2405 C C . GLY A 1 303 ? 39.912 -27.400 17.626 1.00 79.62 303 GLY A C 1
ATOM 2406 O O . GLY A 1 303 ? 39.136 -27.474 18.571 1.00 79.62 303 GLY A O 1
ATOM 2407 N N . HIS A 1 304 ? 40.017 -28.351 16.720 1.00 84.62 304 HIS A N 1
ATOM 2408 C CA . HIS A 1 304 ? 39.488 -29.675 16.954 1.00 84.62 304 HIS A CA 1
ATOM 2409 C C . HIS A 1 304 ? 40.339 -30.672 16.196 1.00 84.62 304 HIS A C 1
ATOM 2411 O O . HIS A 1 304 ? 40.570 -30.515 14.996 1.00 84.62 304 HIS A O 1
ATOM 2417 N N . ASN A 1 305 ? 40.721 -31.731 16.894 1.00 87.56 305 ASN A N 1
ATOM 2418 C CA . ASN A 1 305 ? 41.290 -32.908 16.273 1.00 87.56 305 ASN A CA 1
ATOM 2419 C C . ASN A 1 305 ? 40.434 -34.126 16.630 1.00 87.56 305 ASN A C 1
ATOM 2421 O O . ASN A 1 305 ? 40.007 -34.278 17.773 1.00 87.56 305 ASN A O 1
ATOM 2425 N N . GLU A 1 306 ? 40.177 -34.986 15.650 1.00 88.25 306 GLU A N 1
ATOM 2426 C CA . GLU A 1 306 ? 39.506 -36.264 15.863 1.00 88.25 306 GLU A CA 1
ATOM 2427 C C . GLU A 1 306 ? 40.068 -37.313 14.908 1.00 88.25 306 GLU A C 1
ATOM 2429 O O . GLU A 1 306 ? 40.195 -37.106 13.699 1.00 88.25 306 GLU A O 1
ATOM 2434 N N . ALA A 1 307 ? 40.373 -38.476 15.471 1.00 88.44 307 ALA A N 1
ATOM 2435 C CA . ALA A 1 307 ? 40.728 -39.675 14.743 1.00 88.44 307 ALA A CA 1
ATOM 2436 C C . ALA A 1 307 ? 39.759 -40.800 15.107 1.00 88.44 307 ALA A C 1
ATOM 2438 O O . ALA A 1 307 ? 39.362 -40.965 16.265 1.00 88.44 307 ALA A O 1
ATOM 2439 N N . ARG A 1 308 ? 39.404 -41.612 14.111 1.00 81.88 308 ARG A N 1
ATOM 2440 C CA . ARG A 1 308 ? 38.575 -42.800 14.282 1.00 81.88 308 ARG A CA 1
ATOM 2441 C C . ARG A 1 308 ? 39.243 -44.013 13.667 1.00 81.88 308 ARG A C 1
ATOM 2443 O O . ARG A 1 308 ? 39.607 -44.001 12.496 1.00 81.88 308 ARG A O 1
ATOM 2450 N N . THR A 1 309 ? 39.318 -45.087 14.446 1.00 85.38 309 THR A N 1
ATOM 2451 C CA . THR A 1 309 ? 39.720 -46.418 13.987 1.00 85.38 309 THR A CA 1
ATOM 2452 C C . THR A 1 309 ? 38.629 -47.416 14.365 1.00 85.38 309 THR A C 1
ATOM 2454 O O . THR A 1 309 ? 38.554 -47.916 15.483 1.00 85.38 309 THR A O 1
ATOM 2457 N N . GLY A 1 310 ? 37.733 -47.705 13.426 1.00 82.69 310 GLY A N 1
ATOM 2458 C CA . GLY A 1 310 ? 36.608 -48.605 13.642 1.00 82.69 310 GLY A CA 1
ATOM 2459 C C . GLY A 1 310 ? 35.532 -48.043 14.567 1.00 82.69 310 GLY A C 1
ATOM 2460 O O . GLY A 1 310 ? 34.759 -47.181 14.143 1.00 82.69 310 GLY A O 1
ATOM 2461 N N . TYR A 1 311 ? 35.409 -48.573 15.785 1.00 77.75 311 TYR A N 1
ATOM 2462 C CA . TYR A 1 311 ? 34.460 -48.063 16.791 1.00 77.75 311 TYR A CA 1
ATOM 2463 C C . TYR A 1 311 ? 35.110 -47.112 17.799 1.00 77.75 311 TYR A C 1
ATOM 2465 O O . TYR A 1 311 ? 34.387 -46.457 18.545 1.00 77.75 311 TYR A O 1
ATOM 2473 N N . ASP A 1 312 ? 36.439 -47.006 17.785 1.00 78.75 312 ASP A N 1
ATOM 2474 C CA . ASP A 1 312 ? 37.178 -46.130 18.682 1.00 78.75 312 ASP A CA 1
ATOM 2475 C C . ASP A 1 312 ? 37.364 -44.761 18.029 1.00 78.75 312 ASP A C 1
ATOM 2477 O O . ASP A 1 312 ? 38.006 -44.645 16.982 1.00 78.75 312 ASP A O 1
ATOM 2481 N N . THR A 1 313 ? 36.800 -43.733 18.662 1.00 83.38 313 THR A N 1
ATOM 2482 C CA . THR A 1 313 ? 36.977 -42.323 18.298 1.00 83.38 313 THR A CA 1
ATOM 2483 C C . THR A 1 313 ? 37.707 -41.608 19.434 1.00 83.38 313 THR A C 1
ATOM 2485 O O . THR A 1 313 ? 37.301 -41.720 20.592 1.00 83.38 313 THR A O 1
ATOM 2488 N N . GLN A 1 314 ? 38.781 -40.884 19.117 1.00 86.44 314 GLN A N 1
ATOM 2489 C CA . GLN A 1 314 ? 39.580 -40.107 20.072 1.00 86.44 314 GLN A CA 1
ATOM 2490 C C . GLN A 1 314 ? 39.877 -38.718 19.503 1.00 86.44 314 GLN A C 1
ATOM 2492 O O . GLN A 1 314 ? 40.083 -38.581 18.301 1.00 86.44 314 GLN A O 1
ATOM 2497 N N . GLY A 1 315 ? 39.919 -37.696 20.359 1.00 86.94 315 GLY A N 1
ATOM 2498 C CA . GLY A 1 315 ? 40.140 -36.319 19.926 1.00 86.94 315 GLY A CA 1
ATOM 2499 C C . GLY A 1 315 ? 40.064 -35.301 21.060 1.00 86.94 315 GLY A C 1
ATOM 2500 O O . GLY A 1 315 ? 39.689 -35.644 22.186 1.00 86.94 315 GLY A O 1
ATOM 2501 N N . SER A 1 316 ? 40.399 -34.049 20.758 1.00 75.81 316 SER A N 1
ATOM 2502 C CA . SER A 1 316 ? 40.229 -32.903 21.657 1.00 75.81 316 SER A CA 1
ATOM 2503 C C . SER A 1 316 ? 39.629 -31.694 20.939 1.00 75.81 316 SER A C 1
ATOM 2505 O O . SER A 1 316 ? 39.844 -31.516 19.741 1.00 75.81 316 SER A O 1
ATOM 2507 N N . TYR A 1 317 ? 38.914 -30.865 21.704 1.00 79.25 317 TYR A N 1
ATOM 2508 C CA . TYR A 1 317 ? 38.325 -29.582 21.301 1.00 79.25 317 TYR A CA 1
ATOM 2509 C C . TYR A 1 317 ? 39.013 -28.433 22.045 1.00 79.25 317 TYR A C 1
ATOM 2511 O O . TYR A 1 317 ? 39.439 -28.683 23.198 1.00 79.25 317 TYR A O 1
#

pLDDT: mean 75.88, std 22.19, range [26.08, 98.44]